Protein AF-A0A1F6HS86-F1 (afdb_monomer_lite)

Secondary structure (DSSP, 8-s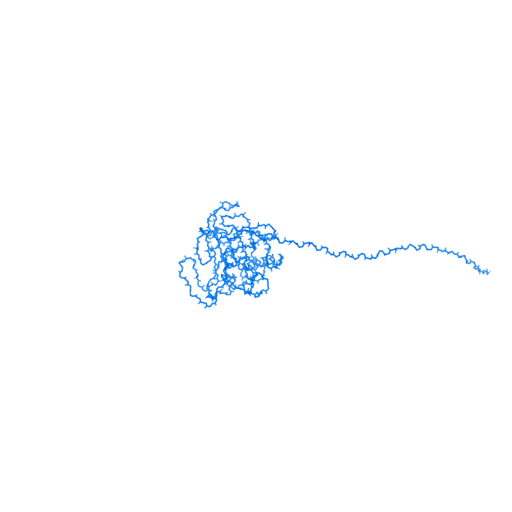tate):
-------------------------------------------SS-B---TT-EEEETTEEE---EE-TTT--EEEEEEEEEEEPPHHHHT-PPPP-----S---SS----BSSTT---SS-EEEEEE---SS---HHHHHHHHHHHHHHHHHGGGS-SSSS-SPP-EEEEEE--S-----SSS--S-EEEEEE-BSSTTEEEEEEEEEE-SS-GGG-EEEEEEEEEETTS-EESS--TTSEEHHHHHHHHHHHHTTB--B--GGGTTSTTBSEE-TT--GGGS--HHHHHHHHHH-

Radius of gyration: 29.91 Å; chains: 1; bounding box: 122×73×47 Å

pLDDT: mean 84.7, std 22.03, range [35.44, 98.94]

Sequence (297 aa):
MKSYFLVAAFTLLIFVLVENVLAAPTQPEAPVTPNAPSSPNTPNKTFFLPKDAVKISEDLFRLRSAKDPGTNESVEGYAIIHKKAHLRDAFGAAPARVSRPAKLSGSTCYGYLASGAKWKQVEPWVVNPANGSGVSDNDVFDVFSSSISKWEDATDGNIGNGAGVNVIGNGTSTSSVLEADTVSPDNLNEAYFGAIEDSDTIAVTIVWGIFSGPTRNRALVEWDQIYNTVYEWSSTGEANKMDLDNIVTHEIGHSFGMNDLYKSFCSSQTMYGYADFGETMKRTLEAGDINGINKLY

Foldseek 3Di:
DDDDDDDDDDDDDDDPPPPPPPPDPPDPDDPPPPPPPDFLDAQPDADDQDPPWDDPDVQKTKFDWDQAPVPRDIKIKIKGFQFADDPDLVVDDDDDDDDDDDDPPDDFLWAFLAFLAFAPAAAEAEEAQGAPQPQDSVNLVVLLVVLLVQLQQLLQLDHPPPPGDHRHDHYDYDSDHDDFDRHYDDQHAYEYEHAYPDLRTQKMKMWMWARDDDSNRTYTRYMYMYGHNSFREDCQLDFRGDHSLLVSSQNVLVVRRIAADSDPVSCLASRHSHDHRSDDSNSHGDSSSSVRSNSND

Structure (mmCIF, N/CA/C/O backbone):
data_AF-A0A1F6HS86-F1
#
_entry.id   AF-A0A1F6HS86-F1
#
loop_
_atom_site.group_PDB
_atom_site.id
_atom_site.type_symbol
_atom_site.label_atom_id
_atom_site.label_alt_id
_atom_site.label_comp_id
_atom_site.label_asym_id
_atom_site.label_entity_id
_atom_site.label_seq_id
_atom_site.pdbx_PDB_ins_code
_atom_site.Cartn_x
_atom_site.Cartn_y
_atom_site.Cartn_z
_atom_site.occupancy
_atom_site.B_iso_or_equiv
_atom_site.auth_seq_id
_atom_site.auth_comp_id
_atom_site.auth_asym_id
_atom_site.auth_atom_id
_atom_site.pdbx_PDB_model_num
ATOM 1 N N . MET A 1 1 ? 96.714 52.155 18.357 1.00 38.56 1 MET A N 1
ATOM 2 C CA . MET A 1 1 ? 97.113 52.319 16.943 1.00 38.56 1 MET A CA 1
ATOM 3 C C . MET A 1 1 ? 97.694 50.990 16.491 1.00 38.56 1 MET A C 1
ATOM 5 O O . MET A 1 1 ? 98.627 50.543 17.141 1.00 38.56 1 MET A O 1
ATOM 9 N N . LYS A 1 2 ? 97.140 50.412 15.415 1.00 37.31 2 LYS A N 1
ATOM 10 C CA . LYS A 1 2 ? 97.522 49.143 14.758 1.00 37.31 2 LYS A CA 1
ATOM 11 C C . LYS A 1 2 ? 97.226 47.865 15.553 1.00 37.31 2 LYS A C 1
ATOM 13 O O . LYS A 1 2 ? 97.464 47.824 16.747 1.00 37.31 2 LYS A O 1
ATOM 18 N N . SER A 1 3 ? 96.815 46.749 14.972 1.00 38.66 3 SER A N 1
ATOM 19 C CA . SER A 1 3 ? 96.046 46.396 13.769 1.00 38.66 3 SER A CA 1
ATOM 20 C C . SER A 1 3 ? 95.872 44.881 13.894 1.00 38.66 3 SER A C 1
ATOM 22 O O . SER A 1 3 ? 96.822 44.183 14.242 1.00 38.66 3 SER A O 1
ATOM 24 N N . TYR A 1 4 ? 94.661 44.400 13.646 1.00 42.72 4 TYR A N 1
ATOM 25 C CA . TYR A 1 4 ? 94.272 42.994 13.674 1.00 42.72 4 TYR A CA 1
ATOM 26 C C . TYR A 1 4 ? 94.972 42.182 12.574 1.00 42.72 4 TYR A C 1
ATOM 28 O O . TYR A 1 4 ? 95.085 42.660 11.447 1.00 42.72 4 TYR A O 1
ATOM 36 N N . PHE A 1 5 ? 95.355 40.939 12.880 1.00 43.38 5 PHE A N 1
ATOM 37 C CA . PHE A 1 5 ? 95.559 39.885 11.884 1.00 43.38 5 PHE A CA 1
ATOM 38 C C . PHE A 1 5 ? 94.940 38.571 12.372 1.00 43.38 5 PHE A C 1
ATOM 40 O O . PHE A 1 5 ? 95.152 38.145 13.506 1.00 43.38 5 PHE A O 1
ATOM 47 N N . LEU A 1 6 ? 94.127 37.996 11.485 1.00 40.44 6 LEU A N 1
ATOM 48 C CA . LEU A 1 6 ? 93.369 36.756 11.611 1.00 40.44 6 LEU A CA 1
ATOM 49 C C . LEU A 1 6 ? 94.275 35.526 11.753 1.00 40.44 6 LEU A C 1
ATOM 51 O O . LEU A 1 6 ? 95.261 35.401 11.032 1.00 40.44 6 LEU A O 1
ATOM 55 N N . VAL A 1 7 ? 93.809 34.540 12.522 1.00 42.66 7 VAL A N 1
ATOM 56 C CA . VAL A 1 7 ? 94.036 33.121 12.218 1.00 42.66 7 VAL A CA 1
ATOM 57 C C . VAL A 1 7 ? 92.681 32.422 12.307 1.00 42.66 7 VAL A C 1
ATOM 59 O O . VAL A 1 7 ? 92.086 32.327 13.378 1.00 42.66 7 VAL A O 1
ATOM 62 N N . ALA A 1 8 ? 92.162 32.004 11.154 1.00 41.12 8 ALA A N 1
ATOM 63 C CA . ALA A 1 8 ? 90.923 31.250 11.038 1.00 41.12 8 ALA A CA 1
ATOM 64 C C . ALA A 1 8 ? 91.200 29.778 11.377 1.00 41.12 8 ALA A C 1
ATOM 66 O O . ALA A 1 8 ? 91.929 29.100 10.655 1.00 41.12 8 ALA A O 1
ATOM 67 N N . ALA A 1 9 ? 90.630 29.292 12.479 1.00 48.03 9 ALA A N 1
ATOM 68 C CA . ALA A 1 9 ? 90.612 27.875 12.810 1.00 48.03 9 ALA A CA 1
ATOM 69 C C . ALA A 1 9 ? 89.348 27.241 12.213 1.00 48.03 9 ALA A C 1
ATOM 71 O O . ALA A 1 9 ? 88.226 27.638 12.522 1.00 48.03 9 ALA A O 1
ATOM 72 N N . PHE A 1 10 ? 89.569 26.282 11.319 1.00 40.06 10 PHE A N 1
ATOM 73 C CA . PHE A 1 10 ? 88.564 25.427 10.700 1.00 40.06 10 PHE A CA 1
ATOM 74 C C . PHE A 1 10 ? 87.915 24.529 11.762 1.00 40.06 10 PHE A C 1
ATOM 76 O O . PHE A 1 10 ? 88.554 23.605 12.262 1.00 40.06 10 PHE A O 1
ATOM 83 N N . THR A 1 11 ? 86.639 24.756 12.069 1.00 45.69 11 THR A N 1
ATOM 84 C CA . THR A 1 11 ? 85.822 23.795 12.820 1.00 45.69 11 THR A CA 1
ATOM 85 C C . THR A 1 11 ? 84.945 23.046 11.825 1.00 45.69 11 THR A C 1
ATOM 87 O O . THR A 1 11 ? 83.931 23.556 11.352 1.00 45.69 11 THR A O 1
ATOM 90 N N . LEU A 1 12 ? 85.381 21.842 11.457 1.00 39.88 12 LEU A N 1
ATOM 91 C CA . LEU A 1 12 ? 84.637 20.914 10.613 1.00 39.88 12 LEU A CA 1
ATOM 92 C C . LEU A 1 12 ? 83.506 20.299 11.454 1.00 39.88 12 LEU A C 1
ATOM 94 O O . LEU A 1 12 ? 83.742 19.403 12.262 1.00 39.88 12 LEU A O 1
ATOM 98 N N . LEU A 1 13 ? 82.284 20.813 11.301 1.00 41.72 13 LEU A N 1
ATOM 99 C CA . LEU A 1 13 ? 81.087 20.221 11.895 1.00 41.72 13 LEU A CA 1
ATOM 100 C C . LEU A 1 13 ? 80.690 18.996 11.058 1.00 41.72 13 LEU A C 1
ATOM 102 O O . LEU A 1 13 ? 80.245 19.128 9.918 1.00 41.72 13 LEU A O 1
ATOM 106 N N . ILE A 1 14 ? 80.871 17.802 11.615 1.00 43.44 14 ILE A N 1
ATOM 107 C CA . ILE A 1 14 ? 80.362 16.556 11.037 1.00 43.44 14 ILE A CA 1
ATOM 108 C C . ILE A 1 14 ? 78.844 16.550 11.255 1.00 43.44 14 ILE A C 1
ATOM 110 O O . ILE A 1 14 ? 78.367 16.265 12.352 1.00 43.44 14 ILE A O 1
ATOM 114 N N . PHE A 1 15 ? 78.079 16.896 10.220 1.00 39.62 15 PHE A N 1
ATOM 115 C CA . PHE A 1 15 ? 76.649 16.602 10.176 1.00 39.62 15 PHE A CA 1
ATOM 116 C C . PHE A 1 15 ? 76.482 15.103 9.926 1.00 39.62 15 PHE A C 1
ATOM 118 O O . PHE A 1 15 ? 76.744 14.609 8.831 1.00 39.62 15 PHE A O 1
ATOM 125 N N . VAL A 1 16 ? 76.044 14.374 10.951 1.00 44.88 16 VAL A N 1
ATOM 126 C CA . VAL A 1 16 ? 75.466 13.043 10.771 1.00 44.88 16 VAL A CA 1
ATOM 127 C C . VAL A 1 16 ? 74.131 13.249 10.058 1.00 44.88 16 VAL A C 1
ATOM 129 O O . VAL A 1 16 ? 73.149 13.669 10.667 1.00 44.88 16 VAL A O 1
ATOM 132 N N . LEU A 1 17 ? 74.114 13.009 8.747 1.00 42.59 17 LEU A N 1
ATOM 133 C CA . LEU A 1 17 ? 72.882 12.797 7.998 1.00 42.59 17 LEU A CA 1
ATOM 134 C C . LEU A 1 17 ? 72.266 11.501 8.526 1.00 42.59 17 LEU A C 1
ATOM 136 O O . LEU A 1 17 ? 72.697 10.404 8.183 1.00 42.59 17 LEU A O 1
ATOM 140 N N . VAL A 1 18 ? 71.282 11.638 9.410 1.00 47.16 18 VAL A N 1
ATOM 141 C CA . VAL A 1 18 ? 70.310 10.575 9.636 1.00 47.16 18 VAL A CA 1
ATOM 142 C C . VAL A 1 18 ? 69.501 10.510 8.349 1.00 47.16 18 VAL A C 1
ATOM 144 O O . VAL A 1 18 ? 68.693 11.398 8.073 1.00 47.16 18 VAL A O 1
ATOM 147 N N . GLU A 1 19 ? 69.767 9.505 7.520 1.00 46.50 19 GLU A N 1
ATOM 148 C CA . GLU A 1 19 ? 68.843 9.127 6.462 1.00 46.50 19 GLU A CA 1
ATOM 149 C C . GLU A 1 19 ? 67.538 8.709 7.141 1.00 46.50 19 GLU A C 1
ATOM 151 O O . GLU A 1 19 ? 67.373 7.583 7.606 1.00 46.50 19 GLU A O 1
ATOM 156 N N . ASN A 1 20 ? 66.596 9.646 7.228 1.00 46.22 20 ASN A N 1
ATOM 157 C CA . ASN A 1 20 ? 65.199 9.278 7.307 1.00 46.22 20 ASN A CA 1
ATOM 158 C C . ASN A 1 20 ? 64.903 8.567 5.992 1.00 46.22 20 ASN A C 1
ATOM 160 O O . ASN A 1 20 ? 64.687 9.210 4.964 1.00 46.22 20 ASN A O 1
ATOM 164 N N . VAL A 1 21 ? 64.928 7.236 6.023 1.00 47.75 21 VAL A N 1
ATOM 165 C CA . VAL A 1 21 ? 64.232 6.433 5.028 1.00 47.75 21 VAL A CA 1
ATOM 166 C C . VAL A 1 21 ? 62.782 6.893 5.107 1.00 47.75 21 VAL A C 1
ATOM 168 O O . VAL A 1 21 ? 62.041 6.519 6.014 1.00 47.75 21 VAL A O 1
ATOM 171 N N . LEU A 1 22 ? 62.397 7.784 4.195 1.00 46.06 22 LEU A N 1
ATOM 172 C CA . LEU A 1 22 ? 61.001 8.005 3.876 1.00 46.06 22 LEU A CA 1
ATOM 173 C C . LEU A 1 22 ? 60.501 6.645 3.410 1.00 46.06 22 LEU A C 1
ATOM 175 O O . LEU A 1 22 ? 60.792 6.216 2.294 1.00 46.06 22 LEU A O 1
ATOM 179 N N . ALA A 1 23 ? 59.810 5.939 4.305 1.00 51.88 23 ALA A N 1
ATOM 180 C CA . ALA A 1 23 ? 58.966 4.837 3.907 1.00 51.88 23 ALA A CA 1
ATOM 181 C C . ALA A 1 23 ? 58.105 5.371 2.762 1.00 51.88 23 ALA A C 1
ATOM 183 O O . ALA A 1 23 ? 57.420 6.388 2.917 1.00 51.88 23 ALA A O 1
ATOM 184 N N . ALA A 1 24 ? 58.215 4.738 1.593 1.00 50.19 24 ALA A N 1
ATOM 185 C CA . ALA A 1 24 ? 57.289 4.988 0.506 1.00 50.19 24 ALA A CA 1
ATOM 186 C C . ALA A 1 24 ? 55.875 4.941 1.101 1.00 50.19 24 ALA A C 1
ATOM 188 O O . ALA A 1 24 ? 55.622 4.053 1.924 1.00 50.19 24 ALA A O 1
ATOM 189 N N . PRO A 1 25 ? 54.976 5.882 0.759 1.00 44.44 25 PRO A N 1
ATOM 190 C CA . PRO A 1 25 ? 53.612 5.805 1.240 1.00 44.44 25 PRO A CA 1
ATOM 191 C C . PRO A 1 25 ? 53.083 4.438 0.823 1.00 44.44 25 PRO A C 1
ATOM 193 O O . PRO A 1 25 ? 52.959 4.142 -0.367 1.00 44.44 25 PRO A O 1
ATOM 196 N N . THR A 1 26 ? 52.846 3.578 1.809 1.00 46.78 26 THR A N 1
ATOM 197 C CA . THR A 1 26 ? 52.061 2.372 1.619 1.00 46.78 26 THR A CA 1
ATOM 198 C C . THR A 1 26 ? 50.749 2.860 1.034 1.00 46.78 26 THR A C 1
ATOM 200 O O . THR A 1 26 ? 50.023 3.607 1.695 1.00 46.78 26 THR A O 1
ATOM 203 N N . GLN A 1 27 ? 50.506 2.530 -0.237 1.00 45.19 27 GLN A N 1
ATOM 204 C CA . GLN A 1 27 ? 49.193 2.675 -0.849 1.00 45.19 27 GLN A CA 1
ATOM 205 C C . GLN A 1 27 ? 48.175 2.176 0.180 1.00 45.19 27 GLN A C 1
ATOM 207 O O . GLN A 1 27 ? 48.377 1.069 0.691 1.00 45.19 27 GLN A O 1
ATOM 212 N N . PRO A 1 28 ? 47.159 2.974 0.556 1.00 44.81 28 PRO A N 1
ATOM 213 C CA . PRO A 1 28 ? 46.095 2.445 1.381 1.00 44.81 28 PRO A CA 1
ATOM 214 C C . PRO A 1 28 ? 45.569 1.210 0.661 1.00 44.81 28 PRO A C 1
ATOM 216 O O . PRO A 1 28 ? 45.234 1.265 -0.524 1.00 44.81 28 PRO A O 1
ATOM 219 N N . GLU A 1 29 ? 45.627 0.087 1.368 1.00 46.50 29 GLU A N 1
ATOM 220 C CA . GLU A 1 29 ? 45.052 -1.175 0.945 1.00 46.50 29 GLU A CA 1
ATOM 221 C C . GLU A 1 29 ? 43.645 -0.864 0.430 1.00 46.50 29 GLU A C 1
ATOM 223 O O . GLU A 1 29 ? 42.867 -0.190 1.115 1.00 46.50 29 GLU A O 1
ATOM 228 N N . ALA A 1 30 ? 43.374 -1.228 -0.829 1.00 43.62 30 ALA A N 1
ATOM 229 C CA . ALA A 1 30 ? 42.062 -1.019 -1.422 1.00 43.62 30 ALA A CA 1
ATOM 230 C C . ALA A 1 30 ? 41.018 -1.552 -0.433 1.00 43.62 30 ALA A C 1
ATOM 232 O O . ALA A 1 30 ? 41.265 -2.616 0.145 1.00 43.62 30 ALA A O 1
ATOM 233 N N . PRO A 1 31 ? 39.897 -0.843 -0.200 1.00 38.47 31 PRO A N 1
ATOM 234 C CA . PRO A 1 31 ? 38.890 -1.317 0.728 1.00 38.47 31 PRO A CA 1
ATOM 235 C C . PRO A 1 31 ? 38.536 -2.738 0.319 1.00 38.47 31 PRO A C 1
ATOM 237 O O . PRO A 1 31 ? 38.050 -2.964 -0.791 1.00 38.47 31 PRO A O 1
ATOM 240 N N . VAL A 1 32 ? 38.851 -3.695 1.189 1.00 41.53 32 VAL A N 1
ATOM 241 C CA . VAL A 1 32 ? 38.346 -5.051 1.057 1.00 41.53 32 VAL A CA 1
ATOM 242 C C . VAL A 1 32 ? 36.843 -4.867 1.109 1.00 41.53 32 VAL A C 1
ATOM 244 O O . VAL A 1 32 ? 36.295 -4.507 2.152 1.00 41.53 32 VAL A O 1
ATOM 247 N N . THR A 1 33 ? 36.192 -4.988 -0.047 1.00 39.78 33 THR A N 1
ATOM 248 C CA . THR A 1 33 ? 34.738 -5.008 -0.125 1.00 39.78 33 THR A CA 1
ATOM 249 C C . THR A 1 33 ? 34.283 -6.011 0.923 1.00 39.78 33 THR A C 1
ATOM 251 O O . THR A 1 33 ? 34.771 -7.150 0.886 1.00 39.78 33 THR A O 1
ATOM 254 N N . PRO A 1 34 ? 33.394 -5.645 1.863 1.00 42.66 34 PRO A N 1
ATOM 255 C CA . PRO A 1 34 ? 32.685 -6.676 2.587 1.00 42.66 34 PRO A CA 1
ATOM 256 C C . PRO A 1 34 ? 32.080 -7.557 1.502 1.00 42.66 34 PRO A C 1
ATOM 258 O O . PRO A 1 34 ? 31.448 -7.039 0.577 1.00 42.66 34 PRO A O 1
ATOM 261 N N . ASN A 1 35 ? 32.382 -8.854 1.551 1.00 39.03 35 ASN A N 1
ATOM 262 C CA . ASN A 1 35 ? 31.707 -9.839 0.725 1.00 39.03 35 ASN A CA 1
ATOM 263 C C . ASN A 1 35 ? 30.230 -9.455 0.685 1.00 39.03 35 ASN A C 1
ATOM 265 O O . ASN A 1 35 ? 29.631 -9.264 1.748 1.00 39.03 35 ASN A O 1
ATOM 269 N N . ALA A 1 36 ? 29.693 -9.275 -0.523 1.00 37.34 36 ALA A N 1
ATOM 270 C CA . ALA A 1 36 ? 28.270 -9.074 -0.711 1.00 37.34 36 ALA A CA 1
ATOM 271 C C . ALA A 1 36 ? 27.540 -10.091 0.176 1.00 37.34 36 ALA A C 1
ATOM 273 O O . ALA A 1 36 ? 27.925 -11.270 0.151 1.00 37.34 36 ALA A O 1
ATOM 274 N N . PRO A 1 37 ? 26.552 -9.685 0.988 1.00 37.44 37 PRO A N 1
ATOM 275 C CA . PRO A 1 37 ? 25.685 -10.671 1.592 1.00 37.44 37 PRO A CA 1
ATOM 276 C C . PRO A 1 37 ? 25.058 -11.458 0.438 1.00 37.44 37 PRO A C 1
ATOM 278 O O . PRO A 1 37 ? 24.282 -10.939 -0.359 1.00 37.44 37 PRO A O 1
ATOM 281 N N . SER A 1 38 ? 25.480 -12.713 0.304 1.00 42.06 38 SER A N 1
ATOM 282 C CA . SER A 1 38 ? 24.761 -13.725 -0.451 1.00 42.06 38 SER A CA 1
ATOM 283 C C . SER A 1 38 ? 23.334 -13.741 0.088 1.00 42.06 38 SER A C 1
ATOM 285 O O . SER A 1 38 ? 23.172 -14.001 1.279 1.00 42.06 38 SER A O 1
ATOM 287 N N . SER A 1 39 ? 22.373 -13.401 -0.778 1.00 41.56 39 SER A N 1
ATOM 288 C CA . SER A 1 39 ? 20.913 -13.403 -0.603 1.00 41.56 39 SER A CA 1
ATOM 289 C C . SER A 1 39 ? 20.408 -13.549 0.835 1.00 41.56 39 SER A C 1
ATOM 291 O O . SER A 1 39 ? 20.461 -14.655 1.383 1.00 41.56 39 SER A O 1
ATOM 293 N N . PRO A 1 40 ? 19.810 -12.505 1.433 1.00 50.38 40 PRO A N 1
ATOM 294 C CA . PRO A 1 40 ? 18.952 -12.734 2.582 1.00 50.38 40 PRO A CA 1
ATOM 295 C C . PRO A 1 40 ? 17.816 -13.658 2.118 1.00 50.38 40 PRO A C 1
ATOM 297 O O . PRO A 1 40 ? 17.275 -13.487 1.025 1.00 50.38 40 PRO A O 1
ATOM 300 N N . ASN A 1 41 ? 17.550 -14.712 2.889 1.00 51.28 41 ASN A N 1
ATOM 301 C CA . ASN A 1 41 ? 16.591 -15.751 2.527 1.00 51.28 41 ASN A CA 1
ATOM 302 C C . ASN A 1 41 ? 15.240 -15.105 2.196 1.00 51.28 41 ASN A C 1
ATOM 304 O O . ASN A 1 41 ? 14.553 -14.632 3.100 1.00 51.28 41 ASN A O 1
ATOM 308 N N . THR A 1 42 ? 14.844 -15.114 0.922 1.00 53.50 42 THR A N 1
ATOM 309 C CA . THR A 1 42 ? 13.447 -14.895 0.546 1.00 53.50 42 THR A CA 1
ATOM 310 C C . THR A 1 42 ? 12.608 -15.885 1.358 1.00 53.50 42 THR A C 1
ATOM 312 O O . THR A 1 42 ? 12.993 -17.062 1.432 1.00 53.50 42 THR A O 1
ATOM 315 N N . PRO A 1 43 ? 11.508 -15.463 2.001 1.00 54.88 43 PRO A N 1
ATOM 316 C CA . PRO A 1 43 ? 10.649 -16.371 2.742 1.00 54.88 43 PRO A CA 1
ATOM 317 C C . PRO A 1 43 ? 10.297 -17.579 1.878 1.00 54.88 43 PRO A C 1
ATOM 319 O O . PRO A 1 43 ? 9.744 -17.465 0.786 1.00 54.88 43 PRO A O 1
ATOM 322 N N . ASN A 1 44 ? 10.664 -18.764 2.363 1.00 59.41 44 ASN A N 1
ATOM 323 C CA . ASN A 1 44 ? 10.531 -20.022 1.624 1.00 59.41 44 ASN A CA 1
ATOM 324 C C . ASN A 1 44 ? 9.073 -20.530 1.603 1.00 59.41 44 ASN A C 1
ATOM 326 O O . ASN A 1 44 ? 8.800 -21.669 1.224 1.00 59.41 44 ASN A O 1
ATOM 330 N N . LYS A 1 45 ? 8.137 -19.706 2.084 1.00 79.38 45 LYS A N 1
ATOM 331 C CA . LYS A 1 45 ? 6.724 -20.022 2.229 1.00 79.38 45 LYS A CA 1
ATOM 332 C C . LYS A 1 45 ? 5.938 -19.186 1.232 1.00 79.38 45 LYS A C 1
ATOM 334 O O . LYS A 1 45 ? 5.873 -17.968 1.342 1.00 79.38 45 LYS A O 1
ATOM 339 N N . THR A 1 46 ? 5.344 -19.863 0.257 1.00 91.25 46 THR A N 1
ATOM 340 C CA . THR A 1 46 ? 4.394 -19.242 -0.661 1.00 91.25 46 THR A CA 1
ATOM 341 C C . THR A 1 46 ? 3.181 -18.748 0.121 1.00 91.25 46 THR A C 1
ATOM 343 O O . THR A 1 46 ? 2.626 -19.489 0.936 1.00 91.25 46 THR A O 1
ATOM 346 N N . PHE A 1 47 ? 2.764 -17.514 -0.134 1.00 95.06 47 PHE A N 1
ATOM 347 C CA . PHE A 1 47 ? 1.515 -16.976 0.374 1.00 95.06 47 PHE A CA 1
ATOM 348 C C . PHE A 1 47 ? 0.325 -17.630 -0.330 1.00 95.06 47 PHE A C 1
ATOM 350 O O . PHE A 1 47 ? 0.263 -17.699 -1.561 1.00 95.06 47 PHE A O 1
ATOM 357 N N . PHE A 1 48 ? -0.649 -18.041 0.478 1.00 95.00 48 PHE A N 1
ATOM 358 C CA . PHE A 1 48 ? -1.951 -18.524 0.041 1.00 95.00 48 PHE A CA 1
ATOM 359 C C . PHE A 1 48 ? -3.016 -17.682 0.727 1.00 95.00 48 PHE A C 1
ATOM 361 O O . PHE A 1 48 ? -3.013 -17.569 1.955 1.00 95.00 48 PHE A O 1
ATOM 368 N N . LEU A 1 49 ? -3.972 -17.159 -0.042 1.00 96.00 49 LEU A N 1
ATOM 369 C CA . LEU A 1 49 ? -5.160 -16.575 0.564 1.00 96.00 49 LEU A CA 1
ATOM 370 C C . LEU A 1 49 ? -5.886 -17.676 1.366 1.00 96.00 49 LEU A C 1
ATOM 372 O O . LEU A 1 49 ? -6.154 -18.750 0.809 1.00 96.00 49 LEU A O 1
ATOM 376 N N . PRO A 1 50 ? -6.220 -17.455 2.652 1.00 95.62 50 PRO A N 1
ATOM 377 C CA . PRO A 1 50 ? -6.900 -18.467 3.449 1.00 95.62 50 PRO A CA 1
ATOM 378 C C . PRO A 1 50 ? -8.192 -18.945 2.784 1.00 95.62 50 PRO A C 1
ATOM 380 O O . PRO A 1 50 ? -8.994 -18.156 2.289 1.00 95.62 50 PRO A O 1
ATOM 383 N N . LYS A 1 51 ? -8.423 -20.263 2.783 1.00 94.62 51 LYS A N 1
ATOM 384 C CA . LYS A 1 51 ? -9.577 -20.891 2.100 1.00 94.62 51 LYS A CA 1
ATOM 385 C C . LYS A 1 51 ? -10.936 -20.454 2.647 1.00 94.62 51 LYS A C 1
ATOM 387 O O . LYS A 1 51 ? -11.964 -20.668 2.013 1.00 94.62 51 LYS A O 1
ATOM 392 N N . ASP A 1 52 ? -10.940 -19.924 3.855 1.00 93.88 52 ASP A N 1
ATOM 393 C CA . ASP A 1 52 ? -12.089 -19.403 4.576 1.00 93.88 52 ASP A CA 1
ATOM 394 C C . ASP A 1 52 ? -12.173 -17.872 4.553 1.00 93.88 52 ASP A C 1
ATOM 396 O O . ASP A 1 52 ? -13.092 -17.314 5.157 1.00 93.88 52 ASP A O 1
ATOM 400 N N . ALA A 1 53 ? -11.262 -17.198 3.844 1.00 97.31 53 ALA A N 1
ATOM 401 C CA . ALA A 1 53 ? -11.373 -15.778 3.572 1.00 97.31 53 ALA A CA 1
ATOM 402 C C . ALA A 1 53 ? -12.647 -15.504 2.759 1.00 97.31 53 ALA A C 1
ATOM 404 O O . ALA A 1 53 ? -12.969 -16.180 1.778 1.00 97.31 53 ALA A O 1
ATOM 405 N N . VAL A 1 54 ? -13.401 -14.492 3.175 1.00 97.50 54 VAL A N 1
ATOM 406 C CA . VAL A 1 54 ? -14.693 -14.148 2.580 1.00 97.50 54 VAL A CA 1
ATOM 407 C C . VAL A 1 54 ? -14.512 -12.954 1.658 1.00 97.50 54 VAL A C 1
ATOM 409 O O . VAL A 1 54 ? -14.220 -11.858 2.128 1.00 97.50 54 VAL A O 1
ATOM 412 N N . LYS A 1 55 ? -14.738 -13.131 0.353 1.00 97.06 55 LYS A N 1
ATOM 413 C CA . LYS A 1 55 ? -14.706 -12.021 -0.611 1.00 97.06 55 LYS A CA 1
ATOM 414 C C . LYS A 1 55 ? -15.761 -10.965 -0.257 1.00 97.06 55 LYS A C 1
ATOM 416 O O . LYS A 1 55 ? -16.948 -11.283 -0.171 1.00 97.06 55 LYS A O 1
ATOM 421 N N . ILE A 1 56 ? -15.328 -9.721 -0.059 1.00 95.38 56 ILE A N 1
ATOM 422 C CA . ILE A 1 56 ? -16.186 -8.572 0.274 1.00 95.38 56 ILE A CA 1
ATOM 423 C C . ILE A 1 56 ? -16.495 -7.747 -0.975 1.00 95.38 56 ILE A C 1
ATOM 425 O O . ILE A 1 56 ? -17.646 -7.367 -1.200 1.00 95.38 56 ILE A O 1
ATOM 429 N N . SER A 1 57 ? -15.482 -7.502 -1.803 1.00 92.12 57 SER A N 1
ATOM 430 C CA . SER A 1 57 ? -15.606 -6.852 -3.108 1.00 92.12 57 SER A CA 1
ATOM 431 C C . SER A 1 57 ? -14.565 -7.406 -4.077 1.00 92.12 57 SER A C 1
ATOM 433 O O . SER A 1 57 ? -13.932 -8.419 -3.791 1.00 92.12 57 SER A O 1
ATOM 435 N N . GLU A 1 58 ? -14.440 -6.794 -5.254 1.00 92.62 58 GLU A N 1
ATOM 436 C CA . GLU A 1 58 ? -13.294 -7.010 -6.142 1.00 92.62 58 GLU A CA 1
ATOM 437 C C . GLU A 1 58 ? -12.006 -6.858 -5.330 1.00 92.62 58 GLU A C 1
ATOM 439 O O . GLU A 1 58 ? -11.915 -5.941 -4.517 1.00 92.62 58 GLU A O 1
ATOM 444 N N . ASP A 1 59 ? -11.190 -7.908 -5.413 1.00 94.94 59 ASP A N 1
ATOM 445 C CA . ASP A 1 59 ? -9.896 -8.141 -4.767 1.00 94.94 59 ASP A CA 1
ATOM 446 C C . ASP A 1 59 ? -9.702 -7.790 -3.279 1.00 94.94 59 ASP A C 1
ATOM 448 O O . ASP A 1 59 ? -8.594 -7.844 -2.761 1.00 94.94 59 ASP A O 1
ATOM 452 N N . LEU A 1 60 ? -10.798 -7.594 -2.545 1.00 97.31 60 LEU A N 1
ATOM 453 C CA . LEU A 1 60 ? -10.827 -7.406 -1.094 1.00 97.31 60 LEU A CA 1
ATOM 454 C C . LEU A 1 60 ? -11.491 -8.601 -0.403 1.00 97.31 60 LEU A C 1
ATOM 456 O O . LEU A 1 60 ? -12.665 -8.920 -0.645 1.00 97.31 60 LEU A O 1
ATOM 460 N N . PHE A 1 61 ? -10.771 -9.212 0.533 1.00 98.44 61 PHE A N 1
ATOM 461 C CA . PHE A 1 61 ? -11.197 -10.402 1.261 1.00 98.44 61 PHE A CA 1
ATOM 462 C C . PHE A 1 61 ? -11.097 -10.190 2.767 1.00 98.44 61 PHE A C 1
ATOM 464 O O . PHE A 1 61 ? -10.098 -9.706 3.280 1.00 98.44 61 PHE A O 1
ATOM 471 N N . ARG A 1 62 ? -12.133 -10.594 3.503 1.00 98.31 62 ARG A N 1
ATOM 472 C CA . ARG A 1 62 ? -12.132 -10.595 4.966 1.00 98.31 62 ARG A CA 1
ATOM 473 C C . ARG A 1 62 ? -11.569 -11.899 5.500 1.00 98.31 62 ARG A C 1
ATOM 475 O O . ARG A 1 62 ? -12.092 -12.966 5.177 1.00 98.31 62 ARG A O 1
ATOM 482 N N . LEU A 1 63 ? -10.563 -11.788 6.352 1.00 98.19 63 LEU A N 1
ATOM 483 C CA . LEU A 1 63 ? -9.972 -12.877 7.116 1.00 98.19 63 LEU A CA 1
ATOM 484 C C . LEU A 1 63 ? -10.810 -13.174 8.367 1.00 98.19 63 LEU A C 1
ATOM 486 O O . LEU A 1 63 ? -11.807 -12.504 8.658 1.00 98.19 63 LEU A O 1
ATOM 490 N N . ARG A 1 64 ? -10.439 -14.210 9.122 1.00 95.19 64 ARG A N 1
ATOM 491 C CA . ARG A 1 64 ? -11.090 -14.469 10.411 1.00 95.19 64 ARG A CA 1
ATOM 492 C C . ARG A 1 64 ? -10.770 -13.352 11.399 1.00 95.19 64 ARG A C 1
ATOM 494 O O . ARG A 1 64 ? -9.690 -12.778 11.375 1.00 95.19 64 ARG A O 1
ATOM 501 N N . SER A 1 65 ? -11.713 -13.066 12.291 1.00 96.81 65 SER A N 1
ATOM 502 C CA . SER A 1 65 ? -11.444 -12.182 13.423 1.00 96.81 65 SER A CA 1
ATOM 503 C C . SER A 1 65 ? -10.434 -12.816 14.375 1.00 96.81 65 SER A C 1
ATOM 505 O O . SER A 1 65 ? -10.461 -14.031 14.593 1.00 96.81 65 SER A O 1
ATOM 507 N N . ALA A 1 66 ? -9.616 -11.974 14.992 1.00 97.69 66 ALA A N 1
ATOM 508 C CA . ALA A 1 66 ? -8.568 -12.368 15.918 1.00 97.69 66 ALA A CA 1
ATOM 509 C C . ALA A 1 66 ? -8.572 -11.489 17.174 1.00 97.69 66 ALA A C 1
ATOM 511 O O . ALA A 1 66 ? -9.388 -10.570 17.324 1.00 97.69 66 ALA A O 1
ATOM 512 N N . LYS A 1 67 ? -7.667 -11.810 18.099 1.00 97.69 67 LYS A N 1
ATOM 513 C CA . LYS A 1 67 ? -7.322 -10.947 19.223 1.00 97.69 67 LYS A CA 1
ATOM 514 C C . LYS A 1 67 ? -6.025 -10.233 18.911 1.00 97.69 67 LYS A C 1
ATOM 516 O O . LYS A 1 67 ? -5.049 -10.897 18.591 1.00 97.69 67 LYS A O 1
ATOM 521 N N . ASP A 1 68 ? -6.052 -8.916 19.037 1.00 95.56 68 ASP A N 1
ATOM 522 C CA . ASP A 1 68 ? -4.846 -8.105 18.979 1.00 95.56 68 ASP A CA 1
ATOM 523 C C . ASP A 1 68 ? -3.955 -8.432 20.192 1.00 95.56 68 ASP A C 1
ATOM 525 O O . ASP A 1 68 ? -4.441 -8.354 21.327 1.00 95.56 68 ASP A O 1
ATOM 529 N N . PRO A 1 69 ? -2.697 -8.857 20.008 1.00 94.19 69 PRO A N 1
ATOM 530 C CA . PRO A 1 69 ? -1.853 -9.279 21.121 1.00 94.19 69 PRO A CA 1
ATOM 531 C C . PRO A 1 69 ? -1.465 -8.133 22.064 1.00 94.19 69 PRO A C 1
ATOM 533 O O . PRO A 1 69 ? -1.285 -8.384 23.258 1.00 94.19 69 PRO A O 1
ATOM 536 N N . GLY A 1 70 ? -1.367 -6.892 21.576 1.00 91.19 70 GLY A N 1
ATOM 537 C CA . GLY A 1 70 ? -1.037 -5.726 22.399 1.00 91.19 70 GLY A CA 1
ATOM 538 C C . GLY A 1 70 ? -2.178 -5.271 23.317 1.00 91.19 70 GLY A C 1
ATOM 539 O O . GLY A 1 70 ? -1.957 -4.935 24.483 1.00 91.19 70 GLY A O 1
ATOM 540 N N . THR A 1 71 ? -3.415 -5.282 22.819 1.00 92.56 71 THR A N 1
ATOM 541 C CA . THR A 1 71 ? -4.593 -4.696 23.487 1.00 92.56 71 THR A CA 1
ATOM 542 C C . THR A 1 71 ? -5.626 -5.724 23.950 1.00 92.56 71 THR A C 1
ATOM 544 O O . THR A 1 71 ? -6.482 -5.414 24.784 1.00 92.56 71 THR A O 1
ATOM 547 N N . ASN A 1 72 ? -5.568 -6.956 23.435 1.00 94.50 72 ASN A N 1
ATOM 548 C CA . ASN A 1 72 ? -6.569 -8.015 23.604 1.00 94.50 72 ASN A CA 1
ATOM 549 C C . ASN A 1 72 ? -7.976 -7.639 23.074 1.00 94.50 72 ASN A C 1
ATOM 551 O O . ASN A 1 72 ? -8.986 -8.299 23.381 1.00 94.50 72 ASN A O 1
ATOM 555 N N . GLU A 1 73 ? -8.072 -6.584 22.261 1.00 95.31 73 GLU A N 1
ATOM 556 C CA . GLU A 1 73 ? -9.299 -6.208 21.565 1.00 95.31 73 GLU A CA 1
ATOM 557 C C . GLU A 1 73 ? -9.614 -7.195 20.432 1.00 95.31 73 GLU A C 1
ATOM 559 O O . GLU A 1 73 ? -8.769 -7.962 19.975 1.00 95.31 73 GLU A O 1
ATOM 564 N N . SER A 1 74 ? -10.887 -7.261 20.035 1.00 97.19 74 SER A N 1
ATOM 565 C CA . SER A 1 74 ? -11.284 -8.072 18.881 1.00 97.19 74 SER A CA 1
ATOM 566 C C . SER A 1 74 ? -11.050 -7.271 17.608 1.00 97.19 74 SER A C 1
ATOM 568 O O . SER A 1 74 ? -11.656 -6.213 17.451 1.00 97.19 74 SER A O 1
ATOM 570 N N . VAL A 1 75 ? -10.253 -7.815 16.695 1.00 98.00 75 VAL A N 1
ATOM 571 C CA . VAL A 1 75 ? -9.921 -7.193 15.409 1.00 98.00 75 VAL A CA 1
ATOM 572 C C . VAL A 1 75 ? -10.348 -8.082 14.243 1.00 98.00 75 VAL A C 1
ATOM 574 O O . VAL A 1 75 ? -10.566 -9.286 14.400 1.00 98.00 75 VAL A O 1
ATOM 577 N N . GLU A 1 76 ? -10.526 -7.479 13.076 1.00 97.75 76 GLU A N 1
ATOM 578 C CA . GLU A 1 76 ? -10.790 -8.148 11.802 1.00 97.75 76 GLU A CA 1
ATOM 579 C C . GLU A 1 76 ? -9.595 -7.908 10.874 1.00 97.75 76 GLU A C 1
ATOM 581 O O . GLU A 1 76 ? -9.026 -6.819 10.896 1.00 97.75 76 GLU A O 1
ATOM 586 N N . GLY A 1 77 ? -9.229 -8.905 10.067 1.00 98.12 77 GLY A N 1
ATOM 587 C CA . GLY A 1 77 ? -8.205 -8.766 9.032 1.00 98.12 77 GLY A CA 1
ATOM 588 C C . GLY A 1 77 ? -8.840 -8.606 7.654 1.00 98.12 77 GLY A C 1
ATOM 589 O O . GLY A 1 77 ? -9.829 -9.279 7.338 1.00 98.12 77 GLY A O 1
ATOM 590 N N . TYR A 1 78 ? -8.274 -7.743 6.820 1.00 98.62 78 TYR A N 1
ATOM 591 C CA . TYR A 1 78 ? -8.576 -7.662 5.395 1.00 98.62 78 TYR A CA 1
ATOM 592 C C . TYR A 1 78 ? -7.323 -7.955 4.584 1.00 98.62 78 TYR A C 1
ATOM 594 O O . TYR A 1 78 ? -6.307 -7.321 4.815 1.00 98.62 78 TYR A O 1
ATOM 602 N N . ALA A 1 79 ? -7.417 -8.872 3.623 1.00 98.62 79 ALA A N 1
ATOM 603 C CA . ALA A 1 79 ? -6.410 -9.071 2.589 1.00 98.62 79 ALA A CA 1
ATOM 604 C C . ALA A 1 79 ? -6.879 -8.395 1.294 1.00 98.62 79 ALA A C 1
ATOM 606 O O . ALA A 1 79 ? -7.979 -8.686 0.806 1.00 98.62 79 ALA A O 1
ATOM 607 N N . ILE A 1 80 ? -6.050 -7.505 0.759 1.00 98.69 80 ILE A N 1
ATOM 608 C CA . ILE A 1 80 ? -6.241 -6.801 -0.505 1.00 98.69 80 ILE A CA 1
ATOM 609 C C . ILE A 1 80 ? -5.255 -7.375 -1.524 1.00 98.69 80 ILE A C 1
ATOM 611 O O . ILE A 1 80 ? -4.067 -7.490 -1.231 1.00 98.69 80 ILE A O 1
ATOM 615 N N . ILE A 1 81 ? -5.752 -7.801 -2.686 1.00 98.31 81 ILE A N 1
ATOM 616 C CA . ILE A 1 81 ? -4.976 -8.505 -3.713 1.00 98.31 81 ILE A CA 1
ATOM 617 C C . ILE A 1 81 ? -4.760 -7.578 -4.913 1.00 98.31 81 ILE A C 1
ATOM 619 O O . ILE A 1 81 ? -5.638 -7.442 -5.758 1.00 98.31 81 ILE A O 1
ATOM 623 N N . HIS A 1 82 ? -3.577 -6.988 -5.051 1.00 98.12 82 HIS A N 1
ATOM 624 C CA . HIS A 1 82 ? -3.290 -6.123 -6.193 1.00 98.12 82 HIS A CA 1
ATOM 625 C C . HIS A 1 82 ? -2.984 -6.964 -7.434 1.00 98.12 82 HIS A C 1
ATOM 627 O O . HIS A 1 82 ? -2.037 -7.758 -7.467 1.00 98.12 82 HIS A O 1
ATOM 633 N N . LYS A 1 83 ? -3.806 -6.809 -8.474 1.00 95.88 83 LYS A N 1
ATOM 634 C CA . LYS A 1 83 ? -3.726 -7.599 -9.703 1.00 95.88 83 LYS A CA 1
ATOM 635 C C . LYS A 1 83 ? -2.994 -6.888 -10.829 1.00 95.88 83 LYS A C 1
ATOM 637 O O . LYS A 1 83 ? -3.113 -5.680 -11.030 1.00 95.88 83 LYS A O 1
ATOM 642 N N . LYS A 1 84 ? -2.306 -7.680 -11.648 1.00 95.00 84 LYS A N 1
ATOM 643 C CA . LYS A 1 84 ? -1.822 -7.231 -12.948 1.00 95.00 84 LYS A CA 1
ATOM 644 C C . LYS A 1 84 ? -3.003 -6.962 -13.873 1.00 95.00 84 LYS A C 1
ATOM 646 O O . LYS A 1 84 ? -3.887 -7.802 -14.026 1.00 95.00 84 LYS A O 1
ATOM 651 N N . ALA A 1 85 ? -2.997 -5.807 -14.531 1.00 86.12 85 ALA A N 1
ATOM 652 C CA . ALA A 1 85 ? -4.009 -5.442 -15.505 1.00 86.12 85 ALA A CA 1
ATOM 653 C C . ALA A 1 85 ? -4.070 -6.493 -16.625 1.00 86.12 85 ALA A C 1
ATOM 655 O O . ALA A 1 85 ? -3.068 -6.811 -17.279 1.00 86.12 85 ALA A O 1
ATOM 656 N N . HIS A 1 86 ? -5.268 -7.013 -16.887 1.00 67.38 86 HIS A N 1
ATOM 657 C CA . HIS A 1 86 ? -5.522 -7.780 -18.097 1.00 67.38 86 HIS A CA 1
ATOM 658 C C . HIS A 1 86 ? -5.885 -6.827 -19.240 1.00 67.38 86 HIS A C 1
ATOM 660 O O . HIS A 1 86 ? -6.583 -5.830 -19.054 1.00 67.38 86 HIS A O 1
ATOM 666 N N . LEU A 1 87 ? -5.503 -7.181 -20.473 1.00 49.25 87 LEU A N 1
ATOM 667 C CA . LEU A 1 87 ? -5.843 -6.415 -21.684 1.00 49.25 87 LEU A CA 1
ATOM 668 C C . LEU A 1 87 ? -7.356 -6.129 -21.825 1.00 49.25 87 LEU A C 1
ATOM 670 O O . LEU A 1 87 ? -7.745 -5.202 -22.525 1.00 49.25 87 LEU A O 1
ATOM 674 N N . ARG A 1 88 ? -8.233 -6.909 -21.177 1.00 42.50 88 ARG A N 1
ATOM 675 C CA . ARG A 1 88 ? -9.690 -6.687 -21.202 1.00 42.50 88 ARG A CA 1
ATOM 676 C C . ARG A 1 88 ? -10.134 -5.495 -20.350 1.00 42.50 88 ARG A C 1
ATOM 678 O O . ARG A 1 88 ? -11.120 -4.855 -20.709 1.00 42.50 88 ARG A O 1
ATOM 685 N N . ASP A 1 89 ? -9.394 -5.168 -19.298 1.00 49.34 89 ASP A N 1
ATOM 686 C CA . ASP A 1 89 ? -9.716 -4.077 -18.374 1.00 49.34 89 ASP A CA 1
ATOM 687 C C . ASP A 1 89 ? -9.027 -2.771 -18.796 1.00 49.34 89 ASP A C 1
ATOM 689 O O . ASP A 1 89 ? -9.629 -1.701 -18.697 1.00 49.34 89 ASP A O 1
ATOM 693 N N . ALA A 1 90 ? -7.861 -2.869 -19.450 1.00 44.47 90 ALA A N 1
ATOM 694 C CA . ALA A 1 90 ? -7.195 -1.750 -20.128 1.00 44.47 90 ALA A CA 1
ATOM 695 C C . ALA A 1 90 ? -8.016 -1.156 -21.300 1.00 44.47 90 ALA A C 1
ATOM 697 O O . ALA A 1 90 ? -7.835 0.006 -21.660 1.00 44.47 90 ALA A O 1
ATOM 698 N N . PHE A 1 91 ? -8.948 -1.931 -21.879 1.00 40.69 91 PHE A N 1
ATOM 699 C CA . PHE A 1 91 ? -9.808 -1.517 -23.001 1.00 40.69 91 PHE A CA 1
ATOM 700 C C . PHE A 1 91 ? -11.316 -1.500 -22.679 1.00 40.69 91 PHE A C 1
ATOM 702 O O . PHE A 1 91 ? -12.144 -1.455 -23.590 1.00 40.69 91 PHE A O 1
ATOM 709 N N . GLY A 1 92 ? -11.693 -1.469 -21.396 1.00 42.59 92 GLY A N 1
ATOM 710 C CA . GLY A 1 92 ? -13.073 -1.230 -20.969 1.00 42.59 92 GLY A CA 1
ATOM 711 C C . GLY A 1 92 ? -14.013 -2.426 -21.146 1.00 42.59 92 GLY A C 1
ATOM 712 O O . GLY A 1 92 ? -14.880 -2.431 -22.022 1.00 42.59 92 GLY 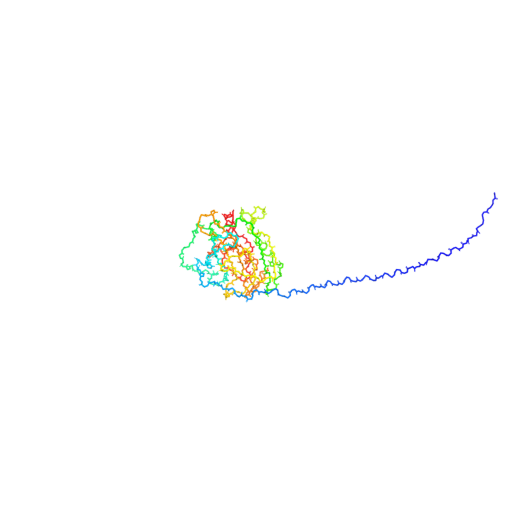A O 1
ATOM 713 N N . ALA A 1 93 ? -13.925 -3.407 -20.249 1.00 38.94 93 ALA A N 1
ATOM 714 C CA . ALA A 1 93 ? -14.996 -4.375 -20.039 1.00 38.94 93 ALA A CA 1
ATOM 715 C C . ALA A 1 93 ? -16.008 -3.864 -18.991 1.00 38.94 93 ALA A C 1
ATOM 717 O O . ALA A 1 93 ? -15.662 -3.234 -17.994 1.00 38.94 93 ALA A O 1
ATOM 718 N N . ALA A 1 94 ? -17.297 -4.107 -19.244 1.00 35.44 94 ALA A N 1
ATOM 719 C CA . ALA A 1 94 ? -18.400 -3.677 -18.385 1.00 35.44 94 ALA A CA 1
ATOM 720 C C . ALA A 1 94 ? -18.358 -4.360 -16.999 1.00 35.44 94 ALA A C 1
ATOM 722 O O . ALA A 1 94 ? -18.086 -5.559 -16.929 1.00 35.44 94 ALA A O 1
ATOM 723 N N . PRO A 1 95 ? -18.695 -3.653 -15.901 1.00 42.66 95 PRO A N 1
ATOM 724 C CA . PRO A 1 95 ? -18.542 -4.195 -14.556 1.00 42.66 95 PRO A CA 1
ATOM 725 C C . PRO A 1 95 ? -19.519 -5.346 -14.290 1.00 42.66 95 PRO A C 1
ATOM 727 O O . PRO A 1 95 ? -20.724 -5.239 -14.554 1.00 42.66 95 PRO A O 1
ATOM 730 N N . ALA A 1 96 ? -19.003 -6.428 -13.703 1.00 37.84 96 ALA A N 1
ATOM 731 C CA . ALA A 1 96 ? -19.811 -7.498 -13.136 1.00 37.84 96 ALA A CA 1
ATOM 732 C C . ALA A 1 96 ? -20.732 -6.936 -12.035 1.00 37.84 96 ALA A C 1
ATOM 734 O O . ALA A 1 96 ? -20.324 -6.152 -11.178 1.00 37.84 96 ALA A O 1
ATOM 735 N N . ARG A 1 97 ? -22.013 -7.321 -12.061 1.00 37.31 97 ARG A N 1
ATOM 736 C CA . ARG A 1 97 ? -22.983 -6.939 -11.026 1.00 37.31 97 ARG A CA 1
ATOM 737 C C . ARG A 1 97 ? -22.708 -7.739 -9.752 1.00 37.31 97 ARG A C 1
ATOM 739 O O . ARG A 1 97 ? -23.047 -8.915 -9.701 1.00 37.31 97 ARG A O 1
ATOM 746 N N . VAL A 1 98 ? -22.175 -7.088 -8.718 1.00 38.56 98 VAL A N 1
ATOM 747 C CA . VAL A 1 98 ? -22.088 -7.638 -7.354 1.00 38.56 98 VAL A CA 1
ATOM 748 C C . VAL A 1 98 ? -22.739 -6.669 -6.360 1.00 38.56 98 VAL A C 1
ATOM 750 O O . VAL A 1 98 ? -22.639 -5.448 -6.479 1.00 38.56 98 VAL A O 1
ATOM 753 N N . SER A 1 99 ? -23.495 -7.234 -5.421 1.00 41.66 99 SER A N 1
ATOM 754 C CA . SER A 1 99 ? -24.272 -6.562 -4.377 1.00 41.66 99 SER A CA 1
ATOM 755 C C . SER A 1 99 ? -23.397 -5.815 -3.353 1.00 41.66 99 SER A C 1
ATOM 757 O O . SER A 1 99 ? -22.451 -6.376 -2.818 1.00 41.66 99 SER A O 1
ATOM 759 N N . ARG A 1 100 ? -23.777 -4.554 -3.091 1.00 38.41 100 ARG A N 1
ATOM 760 C CA . ARG A 1 100 ? -23.154 -3.481 -2.272 1.00 38.41 100 ARG A CA 1
ATOM 761 C C . ARG A 1 100 ? -22.385 -3.904 -0.998 1.00 38.41 100 ARG A C 1
ATOM 763 O O . ARG A 1 100 ? -22.961 -4.609 -0.170 1.00 38.41 100 ARG A O 1
ATOM 770 N N . PRO A 1 101 ? -21.241 -3.241 -0.712 1.00 41.72 101 PRO A N 1
ATOM 771 C CA . PRO A 1 101 ? -21.261 -2.120 0.248 1.00 41.72 101 PRO A CA 1
ATOM 772 C C . PRO A 1 101 ? -20.452 -0.864 -0.185 1.00 41.72 101 PRO A C 1
ATOM 774 O O . PRO A 1 101 ? -19.885 -0.818 -1.264 1.00 41.72 101 PRO A O 1
ATOM 777 N N . ALA A 1 102 ? -20.507 0.179 0.660 1.00 42.34 102 ALA A N 1
ATOM 778 C CA . ALA A 1 102 ? -20.055 1.579 0.520 1.00 42.34 102 ALA A CA 1
ATOM 779 C C . ALA A 1 102 ? -20.666 2.423 -0.628 1.00 42.34 102 ALA A C 1
ATOM 781 O O . ALA A 1 102 ? -20.546 2.171 -1.821 1.00 42.34 102 ALA A O 1
ATOM 782 N N . LYS A 1 103 ? -21.373 3.486 -0.233 1.00 38.66 103 LYS A N 1
ATOM 783 C CA . LYS A 1 103 ? -22.009 4.467 -1.117 1.00 38.66 103 LYS A CA 1
ATOM 784 C C . LYS A 1 103 ? -20.920 5.373 -1.714 1.00 38.66 103 LYS A C 1
ATOM 786 O O . LYS A 1 103 ? -20.524 6.325 -1.053 1.00 38.66 103 LYS A O 1
ATOM 791 N N . LEU A 1 104 ? -20.492 5.117 -2.954 1.00 48.03 104 LEU A N 1
ATOM 792 C CA . LEU A 1 104 ? -19.815 6.122 -3.787 1.00 48.03 104 LEU A CA 1
ATOM 793 C C . LEU A 1 104 ? -20.807 7.267 -4.036 1.00 48.03 104 LEU A C 1
ATOM 795 O O . LEU A 1 104 ? -21.693 7.190 -4.888 1.00 48.03 104 LEU A O 1
ATOM 799 N N . SER A 1 105 ? -20.732 8.298 -3.202 1.00 38.84 105 SER A N 1
ATOM 800 C CA . SER A 1 105 ? -21.582 9.481 -3.274 1.00 38.84 105 SER A CA 1
ATOM 801 C C . SER A 1 105 ? -20.937 10.523 -4.191 1.00 38.84 105 SER A C 1
ATOM 803 O O . SER A 1 105 ? -20.363 11.480 -3.691 1.00 38.84 105 SER A O 1
ATOM 805 N N . GLY A 1 106 ? -21.086 10.345 -5.508 1.00 45.34 106 GLY A N 1
ATOM 806 C CA . GLY A 1 106 ? -20.753 11.340 -6.540 1.00 45.34 106 GLY A CA 1
ATOM 807 C C . GLY A 1 106 ? -19.259 11.458 -6.852 1.00 45.34 106 GLY A C 1
ATOM 808 O O . GLY A 1 106 ? -18.487 11.702 -5.948 1.00 45.34 106 GLY A O 1
ATOM 809 N N . SER A 1 107 ? -18.879 11.265 -8.122 1.00 60.38 107 SER A N 1
ATOM 810 C CA . SER A 1 107 ? -17.641 11.706 -8.815 1.00 60.38 107 SER A CA 1
ATOM 811 C C . SER A 1 107 ? -16.258 11.676 -8.124 1.00 60.38 107 SER A C 1
ATOM 813 O O . SER A 1 107 ? -15.307 12.159 -8.728 1.00 60.38 107 SER A O 1
ATOM 815 N N . THR A 1 108 ? -16.086 11.153 -6.913 1.00 77.75 108 THR A N 1
ATOM 816 C CA . THR A 1 108 ? -14.813 11.200 -6.187 1.00 77.75 108 THR A CA 1
ATOM 817 C C . THR A 1 108 ? -14.060 9.887 -6.342 1.00 77.75 108 THR A C 1
ATOM 819 O O . THR A 1 108 ? -14.570 8.832 -5.963 1.00 77.75 108 THR A O 1
ATOM 822 N N . CYS A 1 109 ? -12.847 9.956 -6.883 1.00 93.06 109 CYS A N 1
ATOM 823 C CA . CYS A 1 109 ? -11.953 8.815 -7.041 1.00 93.06 109 CYS A CA 1
ATOM 824 C C . CYS A 1 109 ? -11.184 8.516 -5.744 1.00 93.06 109 CYS A C 1
ATOM 826 O O . CYS A 1 109 ? -9.978 8.689 -5.693 1.00 93.06 109 CYS A O 1
ATOM 828 N N . TYR A 1 110 ? -11.899 8.115 -4.689 1.00 95.75 110 TYR A N 1
ATOM 829 C CA . TYR A 1 110 ? -11.316 7.547 -3.468 1.00 95.75 110 TYR A CA 1
ATOM 830 C C . TYR A 1 110 ? -12.314 6.625 -2.754 1.00 95.75 110 TYR A C 1
ATOM 832 O O . TYR A 1 110 ? -13.535 6.772 -2.890 1.00 95.75 110 TYR A O 1
ATOM 840 N N . GLY A 1 111 ? -11.790 5.689 -1.965 1.00 95.44 111 GLY A N 1
ATOM 841 C CA . GLY A 1 111 ? -12.544 4.753 -1.134 1.00 95.44 111 GLY A CA 1
ATOM 842 C C . GLY A 1 111 ? -11.785 4.425 0.152 1.00 95.44 111 GLY A C 1
ATOM 843 O O . GLY A 1 111 ? -10.595 4.701 0.255 1.00 95.44 111 GLY A O 1
ATOM 844 N N . TYR A 1 112 ? -12.477 3.840 1.132 1.00 97.38 112 TYR A N 1
ATOM 845 C CA . TYR A 1 112 ? -11.887 3.426 2.411 1.00 97.38 112 TYR A CA 1
ATOM 846 C C . TYR A 1 112 ? -12.255 1.983 2.724 1.00 97.38 112 TYR A C 1
ATOM 848 O O . TYR A 1 112 ? -13.374 1.568 2.401 1.00 97.38 112 TYR A O 1
ATOM 856 N N . LEU A 1 113 ? -1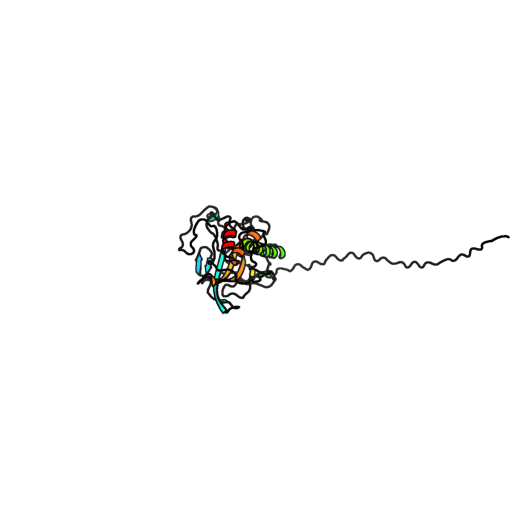1.370 1.268 3.422 1.00 96.38 113 LEU A N 1
ATOM 857 C CA . LEU A 1 113 ? -11.677 -0.052 3.986 1.00 96.38 113 LEU A CA 1
ATOM 858 C C . LEU A 1 113 ? -12.863 0.059 4.956 1.00 96.38 113 LEU A C 1
ATOM 860 O O . LEU A 1 113 ? -13.839 -0.688 4.878 1.00 96.38 113 LEU A O 1
ATOM 864 N N . ALA A 1 114 ? -12.842 1.089 5.806 1.00 95.94 114 ALA A N 1
ATOM 865 C CA . ALA A 1 114 ? -14.016 1.583 6.511 1.00 95.94 114 ALA A CA 1
ATOM 866 C C . ALA A 1 114 ? -13.858 3.064 6.864 1.00 95.94 114 ALA A C 1
ATOM 868 O O . ALA A 1 114 ? -12.808 3.505 7.318 1.00 95.94 114 ALA A O 1
ATOM 869 N N . SER A 1 115 ? -14.932 3.849 6.739 1.00 94.06 115 SER A N 1
ATOM 870 C CA . SER A 1 115 ? -14.895 5.262 7.142 1.00 94.06 115 SER A CA 1
ATOM 871 C C . SER A 1 115 ? -14.476 5.412 8.608 1.00 94.06 115 SER A C 1
ATOM 873 O O . SER A 1 115 ? -15.104 4.811 9.483 1.00 94.06 115 SER A O 1
ATOM 875 N N . GLY A 1 116 ? -13.462 6.239 8.871 1.00 94.00 116 GLY A N 1
ATOM 876 C CA . GLY A 1 116 ? -12.942 6.519 10.213 1.00 94.00 116 GLY A CA 1
ATOM 877 C C . GLY A 1 116 ? -11.978 5.469 10.780 1.00 94.00 116 GLY A C 1
ATOM 878 O O . GLY A 1 116 ? -11.454 5.694 11.871 1.00 94.00 116 GLY A O 1
ATOM 879 N N . ALA A 1 117 ? -11.738 4.358 10.071 1.00 97.19 117 ALA A N 1
ATOM 880 C CA . ALA A 1 117 ? -10.665 3.426 10.406 1.00 97.19 117 ALA A CA 1
ATOM 881 C C . ALA A 1 117 ? -9.332 4.040 9.963 1.00 97.19 117 ALA A C 1
ATOM 883 O O . ALA A 1 117 ? -9.047 4.115 8.774 1.00 97.19 117 ALA A O 1
ATOM 884 N N . LYS A 1 118 ? -8.580 4.545 10.939 1.00 97.44 118 LYS A N 1
ATOM 885 C CA . LYS A 1 118 ? -7.265 5.169 10.771 1.00 97.44 118 LYS A CA 1
ATOM 886 C C . LYS A 1 118 ? -6.387 4.863 11.973 1.00 97.44 118 LYS A C 1
ATOM 888 O O . LYS A 1 118 ? -6.930 4.550 13.041 1.00 97.44 118 LYS A O 1
ATOM 893 N N . TRP A 1 119 ? -5.080 5.029 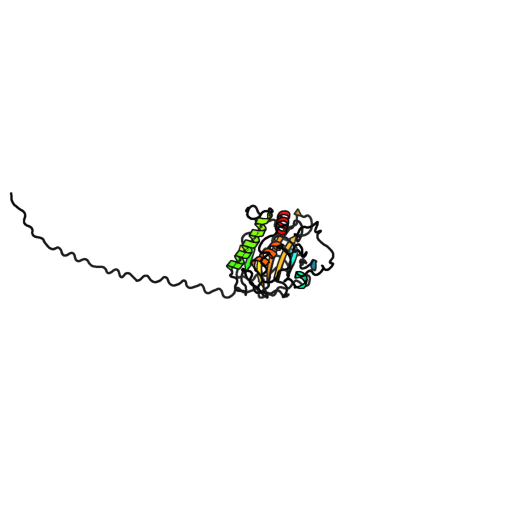11.820 1.00 98.06 119 TRP A N 1
ATOM 894 C CA . TRP A 1 119 ? -4.132 4.962 12.927 1.00 98.06 119 TRP A CA 1
ATOM 895 C C . TRP A 1 119 ? -4.513 5.920 14.058 1.00 98.06 119 TRP A C 1
ATOM 897 O O . TRP A 1 119 ? -4.999 7.035 13.832 1.00 98.06 119 TRP A O 1
ATOM 907 N N . LYS A 1 120 ? -4.350 5.451 15.297 1.00 95.69 120 LYS A N 1
ATOM 908 C CA . LYS A 1 120 ? -4.554 6.253 16.520 1.00 95.69 120 LYS A CA 1
ATOM 909 C C . LYS A 1 120 ? -3.247 6.575 17.227 1.00 95.69 120 LYS A C 1
ATOM 911 O O . LYS A 1 120 ? -3.227 7.453 18.085 1.00 95.69 120 LYS A O 1
ATOM 916 N N . GLN A 1 121 ? -2.204 5.839 16.883 1.00 94.31 121 GLN A N 1
ATOM 917 C CA . GLN A 1 121 ? -0.859 5.941 17.412 1.00 94.31 121 GLN A CA 1
ATOM 918 C C . GLN A 1 121 ? 0.105 5.808 16.236 1.00 94.31 121 GLN A C 1
ATOM 920 O O . GLN A 1 121 ? -0.295 5.365 15.160 1.00 94.31 121 GLN A O 1
ATOM 925 N N . VAL A 1 122 ? 1.335 6.265 16.444 1.00 97.38 122 VAL A N 1
ATOM 926 C CA . VAL A 1 122 ? 2.406 6.125 15.460 1.00 97.38 122 VAL A CA 1
ATOM 927 C C . VAL A 1 122 ? 3.012 4.745 15.632 1.00 97.38 122 VAL A C 1
ATOM 929 O O . VAL A 1 122 ? 3.503 4.452 16.722 1.00 97.38 122 VAL A O 1
ATOM 932 N N . GLU A 1 123 ? 3.023 3.943 14.573 1.00 95.94 123 GLU A N 1
ATOM 933 C CA . GLU A 1 123 ? 3.566 2.585 14.625 1.00 95.94 123 GLU A CA 1
ATOM 934 C C . GLU A 1 123 ? 4.811 2.449 13.738 1.00 95.94 123 GLU A C 1
ATOM 936 O O . GLU A 1 123 ? 4.803 2.930 12.602 1.00 95.94 123 GLU A O 1
ATOM 941 N N . PRO A 1 124 ? 5.906 1.836 14.224 1.00 98.00 124 PRO A N 1
ATOM 942 C CA . PRO A 1 124 ? 7.093 1.587 13.412 1.00 98.00 124 PRO A CA 1
ATOM 943 C C . PRO A 1 124 ? 6.823 0.509 12.356 1.00 98.00 124 PRO A C 1
ATOM 945 O O . PRO A 1 124 ? 5.813 -0.194 12.405 1.00 98.00 124 PRO A O 1
ATOM 948 N N . TRP A 1 125 ? 7.761 0.356 11.425 1.00 98.62 125 TRP A N 1
ATOM 949 C CA . TRP A 1 125 ? 7.701 -0.682 10.399 1.00 98.62 125 TRP A CA 1
ATOM 950 C C . TRP A 1 125 ? 9.071 -1.302 10.131 1.00 98.62 125 TRP A C 1
ATOM 952 O O . TRP A 1 125 ? 10.127 -0.730 10.438 1.00 98.62 125 TRP A O 1
ATOM 962 N N . VAL A 1 126 ? 9.054 -2.493 9.545 1.00 98.69 126 VAL A N 1
ATOM 963 C CA . VAL A 1 126 ? 10.251 -3.214 9.126 1.00 98.69 126 VAL A CA 1
ATOM 964 C C . VAL A 1 126 ? 10.092 -3.738 7.705 1.00 98.69 126 VAL A C 1
ATOM 966 O O . VAL A 1 126 ? 9.013 -4.143 7.288 1.00 98.69 126 VAL A O 1
ATOM 969 N N . VAL A 1 127 ? 11.181 -3.749 6.945 1.00 98.69 127 VAL A N 1
ATOM 970 C CA . VAL A 1 127 ? 11.224 -4.390 5.630 1.00 98.69 127 VAL A CA 1
ATOM 971 C C . VAL A 1 127 ? 12.375 -5.376 5.567 1.00 98.69 127 VAL A C 1
ATOM 973 O O . VAL A 1 127 ? 13.487 -5.085 6.011 1.00 98.69 127 VAL A O 1
ATOM 976 N N . ASN A 1 128 ? 12.125 -6.547 4.990 1.00 97.81 128 ASN A N 1
ATOM 977 C CA . ASN A 1 128 ? 13.192 -7.380 4.459 1.00 97.81 128 ASN A CA 1
ATOM 978 C C . ASN A 1 128 ? 13.354 -7.039 2.971 1.00 97.81 128 ASN A C 1
ATOM 980 O O . ASN A 1 128 ? 12.511 -7.436 2.160 1.00 97.81 128 ASN A O 1
ATOM 984 N N . PRO A 1 129 ? 14.407 -6.293 2.590 1.00 97.50 129 PRO A N 1
ATOM 985 C CA . PRO A 1 129 ? 14.527 -5.770 1.237 1.00 97.50 129 PRO A CA 1
ATOM 986 C C . PRO A 1 129 ? 15.041 -6.805 0.222 1.00 97.50 129 PRO A C 1
ATOM 988 O O . PRO A 1 129 ? 15.148 -6.505 -0.970 1.00 97.50 129 PRO A O 1
ATOM 991 N N . ALA A 1 130 ? 15.349 -8.024 0.676 1.00 96.00 130 ALA A N 1
ATOM 992 C CA . ALA A 1 130 ? 15.879 -9.087 -0.158 1.00 96.00 130 ALA A CA 1
ATOM 993 C C . ALA A 1 130 ? 14.954 -9.403 -1.329 1.00 96.00 130 ALA A C 1
ATOM 995 O O . ALA A 1 130 ? 13.810 -9.817 -1.148 1.00 96.00 130 ALA A O 1
ATOM 996 N N . ASN A 1 131 ? 15.484 -9.275 -2.539 1.00 94.69 131 ASN A N 1
ATOM 997 C CA . ASN A 1 131 ? 14.747 -9.525 -3.768 1.00 94.69 131 ASN A CA 1
ATOM 998 C C . ASN A 1 131 ? 15.618 -10.268 -4.792 1.00 94.69 131 ASN A C 1
ATOM 1000 O O . ASN A 1 131 ? 16.848 -10.246 -4.734 1.00 94.69 131 ASN A O 1
ATOM 1004 N N . GLY A 1 132 ? 14.961 -10.942 -5.738 1.00 93.94 132 GLY A N 1
ATOM 1005 C CA . GLY A 1 132 ? 15.620 -11.661 -6.833 1.00 93.94 132 GLY A CA 1
ATOM 1006 C C . GLY A 1 132 ? 15.971 -10.792 -8.046 1.00 93.94 132 GLY A C 1
ATOM 1007 O O . GLY A 1 132 ? 16.624 -11.286 -8.960 1.00 93.94 132 GLY A O 1
ATOM 1008 N N . SER A 1 133 ? 15.565 -9.518 -8.059 1.00 94.38 133 SER A N 1
ATOM 1009 C CA . SER A 1 133 ? 15.573 -8.658 -9.254 1.00 94.38 133 SER A CA 1
ATOM 1010 C C . SER A 1 133 ? 16.753 -7.691 -9.339 1.00 94.38 133 SER A C 1
ATOM 1012 O O . SER A 1 133 ? 16.868 -6.929 -10.300 1.00 94.38 133 SER A O 1
ATOM 1014 N N . GLY A 1 134 ? 17.647 -7.716 -8.348 1.00 92.81 134 GLY A N 1
ATOM 1015 C CA . GLY A 1 134 ? 18.841 -6.871 -8.317 1.00 92.81 134 GLY A CA 1
ATOM 1016 C C . GLY A 1 134 ? 18.570 -5.407 -7.959 1.00 92.81 134 GLY A C 1
ATOM 1017 O O . GLY A 1 134 ? 19.454 -4.574 -8.154 1.00 92.81 134 GLY A O 1
ATOM 1018 N N . VAL A 1 135 ? 17.382 -5.088 -7.431 1.00 96.50 135 VAL A N 1
ATOM 1019 C CA . VAL A 1 135 ? 17.124 -3.789 -6.792 1.00 96.50 135 VAL A CA 1
ATOM 1020 C C . VAL A 1 135 ? 17.913 -3.761 -5.484 1.00 96.50 135 VAL A C 1
ATOM 1022 O O . VAL A 1 135 ? 17.889 -4.741 -4.739 1.00 96.50 135 VAL A O 1
ATOM 1025 N N . SER A 1 136 ? 18.658 -2.687 -5.213 1.00 97.31 136 SER A N 1
ATOM 1026 C CA . SER A 1 136 ? 19.505 -2.652 -4.018 1.00 97.31 136 SER A CA 1
ATOM 1027 C C . SER A 1 136 ? 18.671 -2.553 -2.739 1.00 97.31 136 SER A C 1
ATOM 1029 O O . SER A 1 136 ? 17.595 -1.956 -2.741 1.00 97.31 136 SER A O 1
ATOM 1031 N N . ASP A 1 137 ? 19.187 -3.089 -1.631 1.00 97.31 137 ASP A N 1
ATOM 1032 C CA . ASP A 1 137 ? 18.483 -3.054 -0.344 1.00 97.31 137 ASP A CA 1
ATOM 1033 C C . ASP A 1 137 ? 18.134 -1.623 0.105 1.00 97.31 137 ASP A C 1
ATOM 1035 O O . ASP A 1 137 ? 17.076 -1.388 0.692 1.00 97.31 137 ASP A O 1
ATOM 1039 N N . ASN A 1 138 ? 19.009 -0.662 -0.213 1.00 97.94 138 ASN A N 1
ATOM 1040 C CA . ASN A 1 138 ? 18.782 0.756 0.059 1.00 97.94 138 ASN A CA 1
ATOM 1041 C C . ASN A 1 138 ? 17.665 1.324 -0.818 1.00 97.94 138 ASN A C 1
ATOM 1043 O O . ASN A 1 138 ? 16.793 2.005 -0.296 1.00 97.94 138 ASN A O 1
ATOM 1047 N N . ASP A 1 139 ? 17.654 1.013 -2.120 1.00 97.88 139 ASP A N 1
ATOM 1048 C CA . ASP A 1 139 ? 16.601 1.504 -3.016 1.00 97.88 139 ASP A CA 1
ATOM 1049 C C . ASP A 1 139 ? 15.226 0.984 -2.584 1.00 97.88 139 ASP A C 1
ATOM 1051 O O . ASP A 1 139 ? 14.249 1.729 -2.623 1.00 97.88 139 ASP A O 1
ATOM 1055 N N . VAL A 1 140 ? 15.139 -0.276 -2.135 1.00 98.56 140 VAL A N 1
ATOM 1056 C CA . VAL A 1 140 ? 13.897 -0.815 -1.567 1.00 98.56 140 VAL A CA 1
ATOM 1057 C C . VAL A 1 140 ? 13.487 0.000 -0.343 1.00 98.56 140 VAL A C 1
ATOM 1059 O O . VAL A 1 140 ? 12.380 0.532 -0.308 1.00 98.56 140 VAL A O 1
ATOM 1062 N N . PHE A 1 141 ? 14.374 0.143 0.645 1.00 98.69 141 PHE A N 1
ATOM 1063 C CA . PHE A 1 141 ? 14.070 0.878 1.875 1.00 98.69 141 PHE A CA 1
ATOM 1064 C C . PHE A 1 141 ? 13.656 2.339 1.617 1.00 98.69 141 PHE A C 1
ATOM 1066 O O . PHE A 1 141 ? 12.695 2.834 2.216 1.00 98.69 141 PHE A O 1
ATOM 1073 N N . ASP A 1 142 ? 14.342 3.020 0.699 1.00 98.62 142 ASP A N 1
ATOM 1074 C CA . ASP A 1 142 ? 14.062 4.405 0.320 1.00 98.62 142 ASP A CA 1
ATOM 1075 C C . ASP A 1 142 ? 12.704 4.537 -0.387 1.00 98.62 142 ASP A C 1
ATOM 1077 O O . ASP A 1 142 ? 11.971 5.502 -0.151 1.00 98.62 142 ASP A O 1
ATOM 1081 N N . VAL A 1 143 ? 12.310 3.558 -1.210 1.00 98.75 143 VAL A N 1
ATOM 1082 C CA . VAL A 1 143 ? 10.980 3.535 -1.838 1.00 98.75 143 VAL A CA 1
ATOM 1083 C C . VAL A 1 143 ? 9.867 3.395 -0.796 1.00 98.75 143 VAL A C 1
ATOM 1085 O O . VAL A 1 143 ? 8.891 4.141 -0.867 1.00 98.75 143 VAL A O 1
ATOM 1088 N N . PHE A 1 144 ? 10.005 2.520 0.204 1.00 98.81 144 PHE A N 1
ATOM 1089 C CA . PHE A 1 144 ? 9.019 2.427 1.292 1.00 98.81 144 PHE A CA 1
ATOM 1090 C C . PHE A 1 144 ? 8.949 3.721 2.100 1.00 98.81 144 PHE A C 1
ATOM 1092 O O . PHE A 1 144 ? 7.871 4.289 2.276 1.00 98.81 144 PHE A O 1
ATOM 1099 N N . SER A 1 145 ? 10.108 4.232 2.523 1.00 98.75 145 SER A N 1
ATOM 1100 C CA . SER A 1 145 ? 10.205 5.465 3.311 1.00 98.75 145 SER A CA 1
ATOM 1101 C C . SER A 1 145 ? 9.594 6.662 2.574 1.00 98.75 145 SER A C 1
ATOM 1103 O O . SER A 1 145 ? 8.838 7.447 3.153 1.00 98.75 145 SER A O 1
ATOM 1105 N N . SER A 1 146 ? 9.883 6.797 1.278 1.00 98.44 146 SER A N 1
ATOM 1106 C CA . SER A 1 146 ? 9.327 7.871 0.452 1.00 98.44 146 SER A CA 1
ATOM 1107 C C . SER A 1 146 ? 7.835 7.682 0.180 1.00 98.44 146 SER A C 1
ATOM 1109 O O . SER A 1 146 ? 7.097 8.661 0.230 1.00 98.44 146 SER A O 1
ATOM 1111 N N . SER A 1 147 ? 7.363 6.454 -0.046 1.00 98.75 147 SER A N 1
ATOM 1112 C CA . SER A 1 147 ? 5.939 6.156 -0.245 1.00 98.75 147 SER A CA 1
ATOM 1113 C C . SER A 1 147 ? 5.110 6.489 0.992 1.00 98.75 147 SER A C 1
ATOM 1115 O O . SER A 1 147 ? 4.081 7.151 0.873 1.00 98.75 147 SER A O 1
ATOM 1117 N N . ILE A 1 148 ? 5.592 6.120 2.183 1.00 98.81 148 ILE A N 1
ATOM 1118 C CA . ILE A 1 148 ? 4.996 6.520 3.465 1.00 98.81 148 ILE A CA 1
ATOM 1119 C C . ILE A 1 148 ? 4.953 8.045 3.572 1.00 98.81 148 ILE A C 1
ATOM 1121 O O . ILE A 1 148 ? 3.882 8.612 3.779 1.00 98.81 148 ILE A O 1
ATOM 1125 N N . SER A 1 149 ? 6.083 8.715 3.324 1.00 98.50 149 SER A N 1
ATOM 1126 C CA . SER A 1 149 ? 6.171 10.178 3.407 1.00 98.50 149 SER A CA 1
ATOM 1127 C C . SER A 1 149 ? 5.170 10.886 2.484 1.00 98.50 149 SER A C 1
ATOM 1129 O O . SER A 1 149 ? 4.594 11.893 2.885 1.00 98.50 149 SER A O 1
ATOM 1131 N N . LYS A 1 150 ? 4.922 10.367 1.268 1.00 98.44 150 LYS A N 1
ATOM 1132 C CA . LYS A 1 150 ? 3.917 10.924 0.338 1.00 98.44 150 LYS A CA 1
ATOM 1133 C C . LYS A 1 150 ? 2.513 10.899 0.946 1.00 98.44 150 LYS A C 1
ATOM 1135 O O . LYS A 1 150 ? 1.786 11.884 0.840 1.00 98.44 150 LYS A O 1
ATOM 1140 N N . TRP A 1 151 ? 2.127 9.780 1.562 1.00 98.75 151 TRP A N 1
ATOM 1141 C CA . TRP A 1 151 ? 0.810 9.631 2.181 1.00 98.75 151 TRP A CA 1
ATOM 1142 C C . TRP A 1 151 ? 0.664 10.470 3.448 1.00 98.75 151 TRP A C 1
ATOM 1144 O O . TRP A 1 151 ? -0.364 11.127 3.596 1.00 98.75 151 TRP A O 1
ATOM 1154 N N . GLU A 1 152 ? 1.679 10.497 4.317 1.00 98.50 152 GLU A N 1
ATOM 1155 C CA . GLU A 1 152 ? 1.685 11.333 5.526 1.00 98.50 152 GLU A CA 1
ATOM 1156 C C . GLU A 1 152 ? 1.565 12.817 5.186 1.00 98.50 152 GLU A C 1
ATOM 1158 O O . GLU A 1 152 ? 0.700 13.500 5.733 1.00 98.50 152 GLU A O 1
ATOM 1163 N N . ASP A 1 153 ? 2.376 13.302 4.243 1.00 98.38 153 ASP A N 1
ATOM 1164 C CA . ASP A 1 153 ? 2.363 14.694 3.782 1.00 98.38 153 ASP A CA 1
ATOM 1165 C C . ASP A 1 153 ? 0.974 15.089 3.256 1.00 98.38 153 ASP A C 1
ATOM 1167 O O . ASP A 1 153 ? 0.448 16.125 3.643 1.00 98.38 153 ASP A O 1
ATOM 1171 N N . ALA A 1 154 ? 0.308 14.205 2.507 1.00 98.38 154 ALA A N 1
ATOM 1172 C CA . ALA A 1 154 ? -1.019 14.454 1.944 1.00 98.38 154 ALA A CA 1
ATOM 1173 C C . ALA A 1 154 ? -2.186 14.452 2.950 1.00 98.38 154 ALA A C 1
ATOM 1175 O O . ALA A 1 154 ? -3.308 14.811 2.574 1.00 98.38 154 ALA A O 1
ATOM 1176 N N . THR A 1 155 ? -1.981 14.038 4.207 1.00 98.31 155 THR A N 1
ATOM 1177 C CA . THR A 1 155 ? -3.066 13.911 5.207 1.00 98.31 155 THR A CA 1
ATOM 1178 C C . THR A 1 155 ? -3.742 15.233 5.583 1.00 98.31 155 THR A C 1
ATOM 1180 O O . THR A 1 155 ? -4.809 15.201 6.185 1.00 98.31 155 THR A O 1
ATOM 1183 N N . ASP A 1 156 ? -3.182 16.391 5.227 1.00 97.19 156 ASP A N 1
ATOM 1184 C CA . ASP A 1 156 ? -3.828 17.700 5.402 1.00 97.19 156 ASP A CA 1
ATOM 1185 C C . ASP A 1 156 ? -4.460 18.239 4.096 1.00 97.19 156 ASP A C 1
ATOM 1187 O O . ASP A 1 156 ? -5.039 19.331 4.057 1.00 97.19 156 ASP A O 1
ATOM 1191 N N . GLY A 1 157 ? -4.358 17.465 3.010 1.00 96.81 157 GLY A N 1
ATOM 1192 C CA . GLY A 1 157 ? -4.831 17.812 1.674 1.00 96.81 157 GLY A CA 1
ATOM 1193 C C . GLY A 1 157 ? -3.872 18.655 0.839 1.00 96.81 157 GLY A C 1
ATOM 1194 O O . GLY A 1 157 ? -4.256 19.068 -0.257 1.00 96.81 157 GLY A O 1
ATOM 1195 N N . ASN A 1 158 ? -2.661 18.922 1.320 1.00 94.88 158 ASN A N 1
ATOM 1196 C CA . ASN A 1 158 ? -1.628 19.671 0.618 1.00 94.88 158 ASN A CA 1
ATOM 1197 C C . ASN A 1 158 ? -0.374 18.805 0.463 1.00 94.88 158 ASN A C 1
ATOM 1199 O O . ASN A 1 158 ? -0.126 17.916 1.259 1.00 94.88 158 ASN A O 1
ATOM 1203 N N . ILE A 1 159 ? 0.421 19.069 -0.574 1.00 95.75 159 ILE A N 1
ATOM 1204 C CA . ILE A 1 159 ? 1.684 18.361 -0.810 1.00 95.75 159 ILE A CA 1
ATOM 1205 C C . ILE A 1 159 ? 2.848 19.339 -0.658 1.00 95.75 159 ILE A C 1
ATOM 1207 O O . ILE A 1 159 ? 2.807 20.454 -1.187 1.00 95.75 159 ILE A O 1
ATOM 1211 N N . GLY A 1 160 ? 3.901 18.911 0.028 1.00 93.94 160 GLY A N 1
ATOM 1212 C CA . GLY A 1 160 ? 5.180 19.595 0.167 1.00 93.94 160 GLY A CA 1
ATOM 1213 C C . GLY A 1 160 ? 5.187 20.720 1.197 1.00 93.94 160 GLY A C 1
ATOM 1214 O O . GLY A 1 160 ? 6.108 21.539 1.183 1.00 93.94 160 GLY A O 1
ATOM 1215 N N . ASN A 1 161 ? 4.176 20.801 2.068 1.00 94.81 161 ASN A N 1
ATOM 1216 C CA . ASN A 1 161 ? 4.118 21.820 3.119 1.00 94.81 161 ASN A CA 1
ATOM 1217 C C . ASN A 1 161 ? 4.650 21.319 4.475 1.00 94.81 161 ASN A C 1
ATOM 1219 O O . ASN A 1 161 ? 4.877 22.145 5.362 1.00 94.81 161 ASN A O 1
ATOM 1223 N N . GLY A 1 162 ? 4.859 20.004 4.633 1.00 91.62 162 GLY A N 1
ATOM 1224 C CA . GLY A 1 162 ? 5.348 19.396 5.870 1.00 91.62 162 GLY A CA 1
ATOM 1225 C C . GLY A 1 162 ? 4.386 19.519 7.056 1.00 91.62 162 GLY A C 1
ATOM 1226 O O . GLY A 1 162 ? 4.836 19.472 8.200 1.00 91.62 162 GLY A O 1
ATOM 1227 N N . ALA A 1 163 ? 3.089 19.729 6.805 1.00 94.75 163 ALA A N 1
ATOM 1228 C CA . ALA A 1 163 ? 2.052 19.874 7.831 1.00 94.75 163 ALA A CA 1
ATOM 1229 C C . ALA A 1 163 ? 1.182 18.615 8.008 1.00 94.75 163 ALA A C 1
ATOM 1231 O O . ALA A 1 163 ? 0.272 18.615 8.840 1.00 94.75 163 ALA A O 1
ATOM 1232 N N . GLY A 1 164 ? 1.473 17.559 7.247 1.00 96.25 164 GLY A N 1
ATOM 1233 C CA . GLY A 1 164 ? 0.854 16.251 7.384 1.00 96.25 164 GLY A CA 1
ATOM 1234 C C . GLY A 1 164 ? 1.095 15.578 8.744 1.00 96.25 164 GLY A C 1
ATOM 1235 O O . GLY A 1 164 ? 1.913 16.003 9.564 1.00 96.25 164 GLY A O 1
ATOM 1236 N N . VAL A 1 165 ? 0.351 14.507 8.992 1.00 96.50 165 VAL A N 1
ATOM 1237 C CA . VAL A 1 165 ? 0.365 13.708 10.213 1.00 96.50 165 VAL A CA 1
ATOM 1238 C C . VAL A 1 165 ? 1.285 12.508 10.026 1.00 96.50 165 VAL A C 1
ATOM 1240 O O . VAL A 1 165 ? 1.074 11.694 9.132 1.00 96.50 165 VAL A O 1
ATOM 1243 N N . ASN A 1 166 ? 2.253 12.369 10.931 1.00 97.06 166 ASN A N 1
ATOM 1244 C CA . ASN A 1 166 ? 3.045 11.152 11.059 1.00 97.06 166 ASN A CA 1
ATOM 1245 C C . ASN A 1 166 ? 2.219 10.072 11.774 1.00 97.06 166 ASN A C 1
ATOM 1247 O O . ASN A 1 166 ? 1.742 10.305 12.889 1.00 97.06 166 ASN A O 1
ATOM 1251 N N . VAL A 1 167 ? 2.035 8.926 11.126 1.00 96.75 167 VAL A N 1
ATOM 1252 C CA . VAL A 1 167 ? 1.294 7.765 11.636 1.00 96.75 167 VAL A CA 1
ATOM 1253 C C . VAL A 1 167 ? 2.006 6.439 11.379 1.00 96.75 167 VAL A C 1
ATOM 1255 O O . VAL A 1 167 ? 1.810 5.507 12.156 1.00 96.75 167 VAL A O 1
ATOM 1258 N N . ILE A 1 168 ? 2.859 6.358 10.355 1.00 96.94 168 ILE A N 1
ATOM 1259 C CA . ILE A 1 168 ? 3.750 5.220 10.129 1.00 96.94 168 ILE A CA 1
ATOM 1260 C C . ILE A 1 168 ? 5.161 5.715 10.438 1.00 96.94 168 ILE A C 1
ATOM 1262 O O . ILE A 1 168 ? 5.787 6.425 9.658 1.00 96.94 168 ILE A O 1
ATOM 1266 N N . GLY A 1 169 ? 5.634 5.371 11.631 1.00 95.50 169 GLY A N 1
ATOM 1267 C CA . GLY A 1 169 ? 6.843 5.908 12.232 1.00 95.50 169 GLY A CA 1
ATOM 1268 C C . GLY A 1 169 ? 8.141 5.412 11.594 1.00 95.50 169 GLY A C 1
ATOM 1269 O O . GLY A 1 169 ? 8.269 5.194 10.391 1.00 95.50 169 GLY A O 1
ATOM 1270 N N . ASN A 1 170 ? 9.164 5.256 12.431 1.00 96.88 170 ASN A N 1
ATOM 1271 C CA . ASN A 1 170 ? 10.500 4.920 11.951 1.00 96.88 170 ASN A CA 1
ATOM 1272 C C . ASN A 1 170 ? 10.545 3.527 11.308 1.00 96.88 170 ASN A C 1
ATOM 1274 O O . ASN A 1 170 ? 10.091 2.547 11.900 1.00 96.88 170 ASN A O 1
ATOM 1278 N N . GLY A 1 171 ? 11.172 3.463 10.134 1.00 98.25 171 GLY A N 1
ATOM 1279 C CA . GLY A 1 171 ? 11.458 2.226 9.419 1.00 98.25 171 GLY A CA 1
ATOM 1280 C C . GLY A 1 171 ? 12.786 1.596 9.808 1.00 98.25 171 GLY A C 1
ATOM 1281 O O . GLY A 1 171 ? 13.744 2.293 10.154 1.00 98.25 171 GLY A O 1
ATOM 1282 N N . THR A 1 172 ? 12.867 0.273 9.688 1.00 98.50 172 THR A N 1
ATOM 1283 C CA . THR A 1 172 ? 14.121 -0.487 9.794 1.00 98.50 172 THR A CA 1
ATOM 1284 C C . THR A 1 172 ? 14.224 -1.544 8.695 1.00 98.50 172 THR A C 1
ATOM 1286 O O . THR A 1 172 ? 13.212 -2.061 8.232 1.00 98.50 172 THR A O 1
ATOM 1289 N N . SER A 1 173 ? 15.447 -1.886 8.284 1.00 97.88 173 SER A N 1
ATOM 1290 C CA . SER A 1 173 ? 15.693 -3.049 7.421 1.00 97.88 173 SER A CA 1
ATOM 1291 C C . SER A 1 173 ? 16.102 -4.259 8.253 1.00 97.88 173 SER A C 1
ATOM 1293 O O . SER A 1 173 ? 16.828 -4.128 9.241 1.00 97.88 173 SER A O 1
ATOM 1295 N N . THR A 1 174 ? 15.698 -5.449 7.820 1.00 97.06 174 THR A N 1
ATOM 1296 C CA . THR A 1 174 ? 16.073 -6.723 8.443 1.00 97.06 174 THR A CA 1
ATOM 1297 C C . THR A 1 174 ? 16.460 -7.772 7.405 1.00 97.06 174 THR A C 1
ATOM 1299 O O . THR A 1 174 ? 16.076 -7.690 6.244 1.00 97.06 174 THR A O 1
ATOM 1302 N N . SER A 1 175 ? 17.215 -8.784 7.830 1.00 94.94 175 SER A N 1
ATOM 1303 C CA . SER A 1 175 ? 17.465 -10.009 7.058 1.00 94.94 175 SER A CA 1
ATOM 1304 C C . SER A 1 175 ? 16.675 -11.213 7.583 1.00 94.94 175 SER A C 1
ATOM 1306 O O . SER A 1 175 ? 16.784 -12.311 7.031 1.00 94.94 175 SER A O 1
ATOM 1308 N N . SER A 1 176 ? 15.897 -11.022 8.654 1.00 93.00 176 SER A N 1
ATOM 1309 C CA . SER A 1 176 ? 14.986 -12.034 9.184 1.00 93.00 176 SER A CA 1
ATOM 1310 C C . SER A 1 176 ? 13.899 -12.373 8.168 1.00 93.00 176 SER A C 1
ATOM 1312 O O . SER A 1 176 ? 13.450 -11.518 7.407 1.00 93.00 176 SER A O 1
ATOM 1314 N N . VAL A 1 177 ? 13.460 -13.629 8.174 1.00 91.19 177 VAL A N 1
ATOM 1315 C CA . VAL A 1 177 ? 12.263 -14.042 7.435 1.00 91.19 177 VAL A CA 1
ATOM 1316 C C . VAL A 1 177 ? 11.053 -13.379 8.089 1.00 91.19 177 VAL A C 1
ATOM 1318 O O . VAL A 1 177 ? 10.893 -13.498 9.302 1.00 91.19 177 VAL A O 1
ATOM 1321 N N . LEU A 1 178 ? 10.256 -12.699 7.270 1.00 94.38 178 LEU A N 1
ATOM 1322 C CA . LEU A 1 178 ? 8.983 -12.072 7.624 1.00 94.38 178 LEU A CA 1
ATOM 1323 C C . LEU A 1 178 ? 7.839 -12.929 7.054 1.00 94.38 178 LEU A C 1
ATOM 1325 O O . LEU A 1 178 ? 8.062 -13.706 6.113 1.00 94.38 178 LEU A O 1
ATOM 1329 N N . GLU A 1 179 ? 6.654 -12.858 7.650 1.00 92.44 179 GLU A N 1
ATOM 1330 C CA . GLU A 1 179 ? 5.484 -13.642 7.259 1.00 92.44 179 GLU A CA 1
ATOM 1331 C C . GLU A 1 179 ? 4.203 -12.844 7.505 1.00 92.44 179 GLU A C 1
ATOM 1333 O O . GLU A 1 179 ? 3.873 -12.523 8.633 1.00 92.44 179 GLU A O 1
ATOM 1338 N N . ALA A 1 180 ? 3.410 -12.662 6.449 1.00 94.06 180 ALA A N 1
ATOM 1339 C CA . ALA A 1 180 ? 2.187 -11.878 6.543 1.00 94.06 180 ALA A CA 1
ATOM 1340 C C . ALA A 1 180 ? 1.114 -12.607 7.364 1.00 94.06 180 ALA A C 1
ATOM 1342 O O . ALA A 1 180 ? 0.795 -13.783 7.113 1.00 94.06 180 ALA A O 1
ATOM 1343 N N . ASP A 1 181 ? 0.479 -11.876 8.269 1.00 96.00 181 ASP A N 1
ATOM 1344 C CA . ASP A 1 181 ? -0.392 -12.413 9.292 1.00 96.00 181 ASP A CA 1
ATOM 1345 C C . ASP A 1 181 ? -1.806 -12.653 8.780 1.00 96.00 181 ASP A C 1
ATOM 1347 O O . ASP A 1 181 ? -2.714 -11.824 8.813 1.00 96.00 181 ASP A O 1
ATOM 1351 N N . THR A 1 182 ? -2.038 -13.882 8.330 1.00 96.31 182 THR A N 1
ATOM 1352 C CA . THR A 1 182 ? -3.350 -14.299 7.809 1.00 96.31 182 THR A CA 1
ATOM 1353 C C . THR A 1 182 ? -4.333 -14.788 8.877 1.00 96.31 182 THR A C 1
ATOM 1355 O O . THR A 1 182 ? -5.507 -15.034 8.574 1.00 96.31 182 THR A O 1
ATOM 1358 N N . VAL A 1 183 ? -3.872 -14.966 10.120 1.00 96.06 183 VAL A N 1
ATOM 1359 C CA . VAL A 1 183 ? -4.648 -15.578 11.215 1.00 96.06 183 VAL A CA 1
ATOM 1360 C C . VAL A 1 183 ? -4.889 -14.610 12.369 1.00 96.06 183 VAL A C 1
ATOM 1362 O O . VAL A 1 183 ? -6.004 -14.577 12.893 1.00 96.06 183 VAL A O 1
ATOM 1365 N N . SER A 1 184 ? -3.868 -13.864 12.775 1.00 97.12 184 SER A N 1
ATOM 1366 C CA . SER A 1 184 ? -3.907 -12.877 13.856 1.00 97.12 184 SER A CA 1
ATOM 1367 C C . SER A 1 184 ? -2.705 -11.950 13.732 1.00 97.12 184 SER A C 1
ATOM 1369 O O . SER A 1 184 ? -1.661 -12.494 13.390 1.00 97.12 184 SER A O 1
ATOM 1371 N N . PRO A 1 185 ? -2.831 -10.663 14.089 1.00 97.56 185 PRO A N 1
ATOM 1372 C CA . PRO A 1 185 ? -1.698 -9.743 14.088 1.00 97.56 185 PRO A CA 1
ATOM 1373 C C . PRO A 1 185 ? -0.648 -10.118 15.141 1.00 97.56 185 PRO A C 1
ATOM 1375 O O . PRO A 1 185 ? -0.988 -10.806 16.119 1.00 97.56 185 PRO A O 1
ATOM 1378 N N . ASP A 1 186 ? 0.580 -9.624 14.997 1.00 96.56 186 ASP A N 1
ATOM 1379 C CA . ASP A 1 186 ? 1.723 -9.882 15.887 1.00 96.56 186 ASP A CA 1
ATOM 1380 C C . ASP A 1 186 ? 2.374 -8.614 16.514 1.00 96.56 186 ASP A C 1
ATOM 1382 O O . ASP A 1 186 ? 3.273 -8.704 17.363 1.00 96.56 186 ASP A O 1
ATOM 1386 N N . ASN A 1 187 ? 1.787 -7.445 16.255 1.00 95.12 187 ASN A N 1
ATOM 1387 C CA . ASN A 1 187 ? 2.243 -6.069 16.499 1.00 95.12 187 ASN A CA 1
ATOM 1388 C C . ASN A 1 187 ? 3.439 -5.611 15.649 1.00 95.12 187 ASN A C 1
ATOM 1390 O O . ASN A 1 187 ? 4.184 -4.718 16.080 1.00 95.12 187 ASN A O 1
ATOM 1394 N N . LEU A 1 188 ? 3.657 -6.200 14.479 1.00 96.25 188 LEU A N 1
ATOM 1395 C CA . LEU A 1 188 ? 4.702 -5.790 13.557 1.00 96.25 188 LEU A CA 1
ATOM 1396 C C . LEU A 1 188 ? 4.082 -5.346 12.241 1.00 96.25 188 LEU A C 1
ATOM 1398 O O . LEU A 1 188 ? 3.382 -6.093 11.584 1.00 96.25 188 LEU A O 1
ATOM 1402 N N . ASN A 1 189 ? 4.388 -4.118 11.826 1.00 98.44 189 ASN A N 1
ATOM 1403 C CA . ASN A 1 189 ? 4.103 -3.727 10.456 1.00 98.44 189 ASN A CA 1
ATOM 1404 C C . ASN A 1 189 ? 5.267 -4.146 9.563 1.00 98.44 189 ASN A C 1
ATOM 1406 O O . ASN A 1 189 ? 6.381 -3.625 9.733 1.00 98.44 189 ASN A O 1
ATOM 1410 N N . GLU A 1 190 ? 5.032 -5.050 8.618 1.00 97.75 190 GLU A N 1
ATOM 1411 C CA . GLU A 1 190 ? 6.117 -5.663 7.859 1.00 97.75 190 GLU A CA 1
ATOM 1412 C C . GLU A 1 190 ? 5.918 -5.730 6.345 1.00 97.75 190 GLU A C 1
ATOM 1414 O O . GLU A 1 190 ? 4.818 -5.845 5.815 1.00 97.75 190 GLU A O 1
ATOM 1419 N N . ALA A 1 191 ? 7.032 -5.675 5.615 1.00 98.50 191 ALA A N 1
ATOM 1420 C CA . ALA A 1 191 ? 7.047 -5.846 4.170 1.00 98.50 191 ALA A CA 1
ATOM 1421 C C . ALA A 1 191 ? 8.185 -6.751 3.702 1.00 98.50 191 ALA A C 1
ATOM 1423 O O . ALA A 1 191 ? 9.315 -6.667 4.192 1.00 98.50 191 ALA A O 1
ATOM 1424 N N . TYR A 1 192 ? 7.917 -7.587 2.701 1.00 98.19 192 TYR A N 1
ATOM 1425 C CA . TYR A 1 192 ? 8.936 -8.441 2.090 1.00 98.19 192 TYR A CA 1
ATOM 1426 C C . TYR A 1 192 ? 8.563 -8.895 0.676 1.00 98.19 192 TYR A C 1
ATOM 1428 O O . TYR A 1 192 ? 7.404 -8.869 0.260 1.00 98.19 192 TYR A O 1
ATOM 1436 N N . PHE A 1 193 ? 9.557 -9.379 -0.067 1.00 97.88 193 PHE A N 1
ATOM 1437 C CA . PHE A 1 193 ? 9.330 -10.087 -1.325 1.00 97.88 193 PHE A CA 1
ATOM 1438 C C . PHE A 1 193 ? 9.123 -11.576 -1.058 1.00 97.88 193 PHE A C 1
ATOM 1440 O O . PHE A 1 193 ? 9.946 -12.210 -0.400 1.00 97.88 193 PHE A O 1
ATOM 1447 N N . GLY A 1 194 ? 8.053 -12.159 -1.590 1.00 96.25 194 GLY A N 1
ATOM 1448 C CA . GLY A 1 194 ? 7.710 -13.564 -1.374 1.00 96.25 194 GLY A CA 1
ATOM 1449 C C . GLY A 1 194 ? 6.953 -14.160 -2.553 1.00 96.25 194 GLY A C 1
ATOM 1450 O O . GLY A 1 194 ? 6.387 -13.444 -3.372 1.00 96.25 194 GLY A O 1
ATOM 1451 N N . ALA A 1 195 ? 6.941 -15.487 -2.660 1.00 95.25 195 ALA A N 1
ATOM 1452 C CA . ALA A 1 195 ? 6.124 -16.147 -3.672 1.00 95.25 195 ALA A CA 1
ATOM 1453 C C . ALA A 1 195 ? 4.642 -16.029 -3.293 1.00 95.25 195 ALA A C 1
ATOM 1455 O O . ALA A 1 195 ? 4.274 -16.338 -2.163 1.00 95.25 195 ALA A O 1
ATOM 1456 N N . ILE A 1 196 ? 3.784 -15.653 -4.237 1.00 96.44 196 ILE A N 1
ATOM 1457 C CA . ILE A 1 196 ? 2.325 -15.661 -4.070 1.00 96.44 196 ILE A CA 1
ATOM 1458 C C . ILE A 1 196 ? 1.745 -16.684 -5.052 1.00 96.44 196 ILE A C 1
ATOM 1460 O O . ILE A 1 196 ? 2.154 -16.708 -6.211 1.00 96.44 196 ILE A O 1
ATOM 1464 N N . GLU A 1 197 ? 0.835 -17.553 -4.587 1.00 94.31 197 GLU A N 1
ATOM 1465 C CA . GLU A 1 197 ? 0.315 -18.688 -5.379 1.00 94.31 197 GLU A CA 1
ATOM 1466 C C . GLU A 1 197 ? -0.238 -18.259 -6.747 1.00 94.31 197 GLU A C 1
ATOM 1468 O O . GLU A 1 197 ? -0.005 -18.920 -7.759 1.00 94.31 197 GLU A O 1
ATOM 1473 N N . ASP A 1 198 ? -0.978 -17.154 -6.769 1.00 94.06 198 ASP A N 1
ATOM 1474 C CA . ASP A 1 198 ? -1.587 -16.621 -7.977 1.00 94.06 198 ASP A CA 1
ATOM 1475 C C . ASP A 1 198 ? -0.587 -15.737 -8.736 1.00 94.06 198 ASP A C 1
ATOM 1477 O O . ASP A 1 198 ? -0.195 -14.666 -8.267 1.00 94.06 198 ASP A O 1
ATOM 1481 N N . SER A 1 199 ? -0.190 -16.183 -9.931 1.00 92.88 199 SER A N 1
ATOM 1482 C CA . SER A 1 199 ? 0.794 -15.491 -10.765 1.00 92.88 199 SER A CA 1
ATOM 1483 C C . SER A 1 199 ? 0.328 -14.124 -11.262 1.00 92.88 199 SER A C 1
ATOM 1485 O O . SER A 1 199 ? 1.168 -13.297 -11.593 1.00 92.88 199 SER A O 1
ATOM 1487 N N . ASP A 1 200 ? -0.981 -13.861 -11.308 1.00 94.44 200 ASP A N 1
ATOM 1488 C CA . ASP A 1 200 ? -1.521 -12.559 -11.715 1.00 94.44 200 ASP A CA 1
ATOM 1489 C C . ASP A 1 200 ? -1.573 -11.559 -10.543 1.00 94.44 200 ASP A C 1
ATOM 1491 O O . ASP A 1 200 ? -1.895 -10.387 -10.741 1.00 94.44 200 ASP A O 1
ATOM 1495 N N . THR A 1 201 ? -1.254 -11.991 -9.318 1.00 97.44 201 THR A N 1
ATOM 1496 C CA . THR A 1 201 ? -1.137 -11.111 -8.146 1.00 97.44 201 THR A CA 1
ATOM 1497 C C . THR A 1 201 ? 0.242 -10.469 -8.087 1.00 97.44 201 THR A C 1
ATOM 1499 O O . THR A 1 201 ? 1.240 -11.171 -7.940 1.00 97.44 201 THR A O 1
ATOM 1502 N N . ILE A 1 202 ? 0.294 -9.140 -8.151 1.00 98.56 202 ILE A N 1
ATOM 1503 C CA . ILE A 1 202 ? 1.519 -8.341 -8.031 1.00 98.56 202 ILE A CA 1
ATOM 1504 C C . ILE A 1 202 ? 1.961 -8.266 -6.574 1.00 98.56 202 ILE A C 1
ATOM 1506 O O . ILE A 1 202 ? 3.124 -8.522 -6.262 1.00 98.56 202 ILE A O 1
ATOM 1510 N N . ALA A 1 203 ? 1.026 -7.919 -5.697 1.00 98.75 203 ALA A N 1
ATOM 1511 C CA . ALA A 1 203 ? 1.269 -7.748 -4.281 1.00 98.75 203 ALA A CA 1
ATOM 1512 C C . ALA A 1 203 ? 0.006 -8.061 -3.474 1.00 98.75 203 ALA A C 1
ATOM 1514 O O . ALA A 1 203 ? -1.100 -8.161 -4.015 1.00 98.75 203 ALA A O 1
ATOM 1515 N N . VAL A 1 204 ? 0.192 -8.262 -2.176 1.00 98.81 204 VAL A N 1
ATOM 1516 C CA . VAL A 1 204 ? -0.891 -8.414 -1.209 1.00 98.81 204 VAL A CA 1
ATOM 1517 C C . VAL A 1 204 ? -0.609 -7.494 -0.040 1.00 98.81 204 VAL A C 1
ATOM 1519 O O . VAL A 1 204 ? 0.481 -7.569 0.522 1.00 98.81 204 VAL A O 1
ATOM 1522 N N . THR A 1 205 ? -1.607 -6.708 0.355 1.00 98.88 205 THR A N 1
ATOM 1523 C CA . THR A 1 205 ? -1.598 -5.994 1.632 1.00 98.88 205 THR A CA 1
ATOM 1524 C C . THR A 1 205 ? -2.606 -6.636 2.576 1.00 98.88 205 THR A C 1
ATOM 1526 O O . THR A 1 205 ? -3.778 -6.793 2.228 1.00 98.88 205 THR A O 1
ATOM 1529 N N . ILE A 1 206 ? -2.173 -7.008 3.777 1.00 98.81 206 ILE A N 1
ATOM 1530 C CA . ILE A 1 206 ? -3.054 -7.367 4.885 1.00 98.81 206 ILE A CA 1
ATOM 1531 C C . ILE A 1 206 ? -3.142 -6.170 5.819 1.00 98.81 206 ILE A C 1
ATOM 1533 O O . ILE A 1 206 ? -2.137 -5.540 6.109 1.00 98.81 206 ILE A O 1
ATOM 1537 N N . VAL A 1 207 ? -4.347 -5.843 6.277 1.00 98.75 207 VAL A N 1
ATOM 1538 C CA . VAL A 1 207 ? -4.565 -4.817 7.298 1.00 98.75 207 VAL A CA 1
ATOM 1539 C C . VAL A 1 207 ? -5.453 -5.384 8.391 1.00 98.75 207 VAL A C 1
ATOM 1541 O O . VAL A 1 207 ? -6.565 -5.852 8.118 1.00 98.75 207 VAL A O 1
ATOM 1544 N N . TRP A 1 208 ? -4.997 -5.287 9.634 1.00 98.75 208 TRP A N 1
ATOM 1545 C CA . TRP A 1 208 ? -5.782 -5.608 10.818 1.00 98.75 208 TRP A CA 1
ATOM 1546 C C . TRP A 1 208 ? -6.375 -4.345 11.432 1.00 98.75 208 TRP A C 1
ATOM 1548 O O . TRP A 1 208 ? -5.765 -3.273 11.461 1.00 98.75 208 TRP A O 1
ATOM 1558 N N . GLY A 1 209 ? -7.596 -4.457 11.954 1.00 98.12 209 GLY A N 1
ATOM 1559 C CA . GLY A 1 209 ? -8.229 -3.324 12.613 1.00 98.12 209 GLY A CA 1
ATOM 1560 C C . GLY A 1 209 ? -9.645 -3.556 13.111 1.00 98.12 209 GLY A C 1
ATOM 1561 O O . GLY A 1 209 ? -10.214 -4.647 13.059 1.00 98.12 209 GLY A O 1
ATOM 1562 N N . ILE A 1 210 ? -10.235 -2.468 13.592 1.00 97.94 210 ILE A N 1
ATOM 1563 C CA . ILE A 1 210 ? -11.633 -2.378 14.007 1.00 97.94 210 ILE A CA 1
ATOM 1564 C C . ILE A 1 210 ? -12.372 -1.589 12.929 1.00 97.94 210 ILE A C 1
ATOM 1566 O O . ILE A 1 210 ? -12.283 -0.363 12.865 1.00 97.94 210 ILE A O 1
ATOM 1570 N N . PHE A 1 211 ? -13.131 -2.280 12.079 1.00 96.94 211 PHE A N 1
ATOM 1571 C CA . PHE A 1 211 ? -13.764 -1.668 10.901 1.00 96.94 211 PHE A CA 1
ATOM 1572 C C . PHE A 1 211 ? -15.270 -1.404 11.067 1.00 96.94 211 PHE A C 1
ATOM 1574 O O . PHE A 1 211 ? -15.891 -0.713 10.252 1.00 96.94 211 PHE A O 1
ATOM 1581 N N . SER A 1 212 ? -15.876 -1.914 12.140 1.00 93.81 212 SER A N 1
ATOM 1582 C CA . SER A 1 212 ? -17.309 -1.807 12.423 1.00 93.81 212 SER A CA 1
ATOM 1583 C C . SER A 1 212 ? -17.604 -0.969 13.680 1.00 93.81 212 SER A C 1
ATOM 1585 O O . SER A 1 212 ? -16.711 -0.425 14.322 1.00 93.81 212 SER A O 1
ATOM 1587 N N . GLY A 1 213 ? -18.886 -0.744 13.990 1.00 94.44 213 GLY A N 1
ATOM 1588 C CA . GLY A 1 213 ? -19.292 0.114 15.114 1.00 94.44 213 GLY A CA 1
ATOM 1589 C C . GLY A 1 213 ? -19.136 1.626 14.855 1.00 94.44 213 GLY A C 1
ATOM 1590 O O . GLY A 1 213 ? -19.029 2.045 13.692 1.00 94.44 213 GLY A O 1
ATOM 1591 N N . PRO A 1 214 ? -19.195 2.469 15.911 1.00 95.81 214 PRO A N 1
ATOM 1592 C CA . PRO A 1 214 ? -19.043 3.923 15.804 1.00 95.81 214 PRO A CA 1
ATOM 1593 C C . PRO A 1 214 ? -17.692 4.313 15.197 1.00 95.81 214 PRO A C 1
ATOM 1595 O O . PRO A 1 214 ? -16.666 3.797 15.619 1.00 95.81 214 PRO A O 1
ATOM 1598 N N . THR A 1 215 ? -17.668 5.275 14.271 1.00 94.62 215 THR A N 1
ATOM 1599 C CA . THR A 1 215 ? -16.440 5.683 13.552 1.00 94.62 215 THR A CA 1
ATOM 1600 C C . THR A 1 215 ? -15.292 6.097 14.473 1.00 94.62 215 THR A C 1
ATOM 1602 O O . THR A 1 215 ? -14.144 5.805 14.175 1.00 94.62 215 THR A O 1
ATOM 1605 N N . ARG A 1 216 ? -15.590 6.716 15.621 1.00 94.00 216 ARG A N 1
ATOM 1606 C CA . ARG A 1 216 ? -14.585 7.093 16.631 1.00 94.00 216 ARG A CA 1
ATOM 1607 C C . ARG A 1 216 ? -13.869 5.901 17.289 1.00 94.00 216 ARG A C 1
ATOM 1609 O O . ARG A 1 216 ? -12.784 6.092 17.815 1.00 94.00 216 ARG A O 1
ATOM 1616 N N . ASN A 1 217 ? -14.481 4.715 17.265 1.00 94.75 217 ASN A N 1
ATOM 1617 C CA . ASN A 1 217 ? -13.924 3.482 17.829 1.00 94.75 217 ASN A CA 1
ATOM 1618 C C . ASN A 1 217 ? -13.217 2.630 16.764 1.00 94.75 217 ASN A C 1
ATOM 1620 O O . ASN A 1 217 ? -12.662 1.592 17.095 1.00 94.75 217 ASN A O 1
ATOM 1624 N N . ARG A 1 218 ? -13.287 3.021 15.486 1.00 97.44 218 ARG A N 1
ATOM 1625 C CA . ARG A 1 218 ? -12.601 2.311 14.409 1.00 97.44 218 ARG A CA 1
ATOM 1626 C C . ARG A 1 218 ? -11.137 2.708 14.381 1.00 97.44 218 ARG A C 1
ATOM 1628 O O . ARG A 1 218 ? -10.822 3.887 14.569 1.00 97.44 218 ARG A O 1
ATOM 1635 N N . ALA A 1 219 ? -10.273 1.744 14.112 1.00 97.94 219 ALA A N 1
ATOM 1636 C CA . ALA A 1 219 ? -8.830 1.922 14.116 1.00 97.94 219 ALA A CA 1
ATOM 1637 C C . ALA A 1 219 ? -8.162 0.908 13.186 1.00 97.94 219 ALA A C 1
ATOM 1639 O O . ALA A 1 219 ? -8.708 -0.174 12.972 1.00 97.94 219 ALA A O 1
ATOM 1640 N N . LEU A 1 220 ? -7.004 1.285 12.655 1.00 98.31 220 LEU A N 1
ATOM 1641 C CA . LEU A 1 220 ? -6.022 0.346 12.115 1.00 98.31 220 LEU A CA 1
ATOM 1642 C C . LEU A 1 220 ? -5.092 -0.052 13.263 1.00 98.31 220 LEU A C 1
ATOM 1644 O O . LEU A 1 220 ? -4.868 0.778 14.152 1.00 98.31 220 LEU A O 1
ATOM 1648 N N . VAL A 1 221 ? -4.632 -1.301 13.266 1.00 97.81 221 VAL A N 1
ATOM 1649 C CA . VAL A 1 221 ? -3.725 -1.817 14.305 1.00 97.81 221 VAL A CA 1
ATOM 1650 C C . VAL A 1 221 ? -2.442 -2.406 13.733 1.00 97.81 221 VAL A C 1
ATOM 1652 O O . VAL A 1 221 ? -1.416 -2.300 14.387 1.00 97.81 221 VAL A O 1
ATOM 1655 N N . GLU A 1 222 ? -2.480 -2.958 12.518 1.00 98.44 222 GLU A N 1
ATOM 1656 C CA . GLU A 1 222 ? -1.311 -3.563 11.870 1.00 98.44 222 GLU A CA 1
ATOM 1657 C C . GLU A 1 222 ? -1.491 -3.635 10.350 1.00 98.44 222 GLU A C 1
ATOM 1659 O O . GLU A 1 222 ? -2.632 -3.667 9.863 1.00 98.44 222 GLU A O 1
ATOM 1664 N N . TRP A 1 223 ? -0.383 -3.676 9.610 1.00 98.69 223 TRP A N 1
ATOM 1665 C CA . TRP A 1 223 ? -0.348 -4.008 8.193 1.00 98.69 223 TRP A CA 1
ATOM 1666 C C . TRP A 1 223 ? 0.849 -4.885 7.809 1.00 98.69 223 TRP A C 1
ATOM 1668 O O . TRP A 1 223 ? 1.963 -4.621 8.244 1.00 98.69 223 TRP A O 1
ATOM 1678 N N . ASP A 1 224 ? 0.631 -5.802 6.863 1.00 98.69 224 ASP A N 1
ATOM 1679 C CA . ASP A 1 224 ? 1.685 -6.617 6.249 1.00 98.69 224 ASP A CA 1
ATOM 1680 C C . ASP A 1 224 ? 1.622 -6.544 4.735 1.00 98.69 224 ASP A C 1
ATOM 1682 O O . ASP A 1 224 ? 0.536 -6.489 4.152 1.00 98.69 224 ASP A O 1
ATOM 1686 N N . GLN A 1 225 ? 2.773 -6.608 4.076 1.00 98.81 225 GLN A N 1
ATOM 1687 C CA . GLN A 1 225 ? 2.856 -6.538 2.625 1.00 98.81 225 GLN A CA 1
ATOM 1688 C C . GLN A 1 225 ? 3.780 -7.590 2.026 1.00 98.81 225 GLN A C 1
ATOM 1690 O O . GLN A 1 225 ? 4.909 -7.807 2.467 1.00 98.81 225 GLN A O 1
ATOM 1695 N N . ILE A 1 226 ? 3.303 -8.197 0.944 1.00 98.56 226 ILE A N 1
ATOM 1696 C CA . ILE A 1 226 ? 4.023 -9.222 0.193 1.00 98.56 226 ILE A CA 1
ATOM 1697 C C . ILE A 1 226 ? 4.109 -8.788 -1.259 1.00 98.56 226 ILE A C 1
ATOM 1699 O O . ILE A 1 226 ? 3.082 -8.570 -1.898 1.00 98.56 226 ILE A O 1
ATOM 1703 N N . TYR A 1 227 ? 5.321 -8.736 -1.799 1.00 98.56 227 TYR A N 1
ATOM 1704 C CA . TYR A 1 227 ? 5.587 -8.376 -3.191 1.00 98.56 227 TYR A CA 1
ATOM 1705 C C . TYR A 1 227 ? 6.000 -9.627 -3.965 1.00 98.56 227 TYR A C 1
ATOM 1707 O O . TYR A 1 227 ? 6.962 -10.307 -3.597 1.00 98.56 227 TYR A O 1
ATOM 1715 N N . ASN A 1 228 ? 5.251 -9.976 -5.013 1.00 97.94 228 ASN A N 1
ATOM 1716 C CA . ASN A 1 228 ? 5.364 -11.289 -5.641 1.00 97.94 228 ASN A CA 1
ATOM 1717 C C . ASN A 1 228 ? 6.689 -11.461 -6.400 1.00 97.94 228 ASN A C 1
ATOM 1719 O O . ASN A 1 228 ? 7.003 -10.716 -7.330 1.00 97.94 228 ASN A O 1
ATOM 1723 N N . THR A 1 229 ? 7.441 -12.503 -6.054 1.00 96.75 229 THR A N 1
ATOM 1724 C CA . THR A 1 229 ? 8.723 -12.846 -6.690 1.00 96.75 229 THR A CA 1
ATOM 1725 C C . THR A 1 229 ? 8.589 -13.509 -8.058 1.00 96.75 229 THR A C 1
ATOM 1727 O O . THR A 1 229 ? 9.599 -13.745 -8.716 1.00 96.75 229 THR A O 1
ATOM 1730 N N . VAL A 1 230 ? 7.366 -13.798 -8.522 1.00 95.94 230 VAL A N 1
ATOM 1731 C CA . VAL A 1 230 ? 7.136 -14.213 -9.918 1.00 95.94 230 VAL A CA 1
ATOM 1732 C C . VAL A 1 230 ? 7.453 -13.089 -10.912 1.00 95.94 230 VAL A C 1
ATOM 1734 O O . VAL A 1 230 ? 7.735 -13.359 -12.080 1.00 95.94 230 VAL A O 1
ATOM 1737 N N . TYR A 1 231 ? 7.393 -11.834 -10.457 1.00 97.06 231 TYR A N 1
ATOM 1738 C CA . TYR A 1 231 ? 7.715 -10.662 -11.255 1.00 97.06 231 TYR A CA 1
ATOM 1739 C C . TYR A 1 231 ? 9.162 -10.238 -11.057 1.00 97.06 231 TYR A C 1
ATOM 1741 O O . TYR A 1 231 ? 9.705 -10.302 -9.957 1.00 97.06 231 TYR A O 1
ATOM 1749 N N . GLU A 1 232 ? 9.747 -9.725 -12.135 1.00 97.81 232 GLU A N 1
ATOM 1750 C CA . GLU A 1 232 ? 10.955 -8.921 -12.044 1.00 97.81 232 GLU A CA 1
ATOM 1751 C C . GLU A 1 232 ? 10.600 -7.485 -11.654 1.00 97.81 232 GLU A C 1
ATOM 1753 O O . GLU A 1 232 ? 9.631 -6.918 -12.166 1.00 97.81 232 GLU A O 1
ATOM 1758 N N . TRP A 1 233 ? 11.409 -6.889 -10.783 1.00 98.25 233 TRP A N 1
ATOM 1759 C CA . TRP A 1 233 ? 11.189 -5.561 -10.216 1.00 98.25 233 TRP A CA 1
ATOM 1760 C C . TRP A 1 233 ? 12.236 -4.549 -10.690 1.00 98.25 233 TRP A C 1
ATOM 1762 O O . TRP A 1 233 ? 13.388 -4.889 -10.965 1.00 98.25 233 TRP A O 1
ATOM 1772 N N . SER A 1 234 ? 11.834 -3.284 -10.795 1.00 97.00 234 SER A N 1
ATOM 1773 C CA . SER A 1 234 ? 12.713 -2.151 -11.104 1.00 97.00 234 SER A CA 1
ATOM 1774 C C . SER A 1 234 ? 12.252 -0.899 -10.370 1.00 97.00 234 SER A C 1
ATOM 1776 O O . SER A 1 234 ? 11.072 -0.744 -10.085 1.00 97.00 234 SER A O 1
ATOM 1778 N N . SER A 1 235 ? 13.168 0.030 -10.117 1.00 93.31 235 SER A N 1
ATOM 1779 C CA . SER A 1 235 ? 12.869 1.380 -9.621 1.00 93.31 235 SER A CA 1
ATOM 1780 C C . SER A 1 235 ? 12.883 2.439 -10.735 1.00 93.31 235 SER A C 1
ATOM 1782 O O . SER A 1 235 ? 12.750 3.637 -10.477 1.00 93.31 235 SER A O 1
ATOM 1784 N N . THR A 1 236 ? 13.035 2.035 -12.001 1.00 93.12 236 THR A N 1
ATOM 1785 C CA . THR A 1 236 ? 13.286 2.961 -13.124 1.00 93.12 236 THR A CA 1
ATOM 1786 C C . THR A 1 236 ? 12.226 2.930 -14.230 1.00 93.12 236 THR A C 1
ATOM 1788 O O . THR A 1 236 ? 12.397 3.606 -15.243 1.00 93.12 236 THR A O 1
ATOM 1791 N N . GLY A 1 237 ? 11.116 2.201 -14.047 1.00 93.06 237 GLY A N 1
ATOM 1792 C CA . GLY A 1 237 ? 10.059 2.088 -15.059 1.00 93.06 237 GLY A CA 1
ATOM 1793 C C . GLY A 1 237 ? 10.455 1.235 -16.269 1.00 93.06 237 GLY A C 1
ATOM 1794 O O . GLY A 1 237 ? 10.013 1.490 -17.388 1.00 93.06 237 GLY A O 1
ATOM 1795 N N . GLU A 1 238 ? 11.332 0.248 -16.072 1.00 96.25 238 GLU A N 1
ATOM 1796 C CA . GLU A 1 238 ? 11.761 -0.666 -17.133 1.00 96.25 238 GLU A CA 1
ATOM 1797 C C . GLU A 1 238 ? 10.590 -1.467 -17.723 1.00 96.25 238 GLU A C 1
ATOM 1799 O O . GLU A 1 238 ? 9.720 -1.973 -17.014 1.00 96.25 238 GLU A O 1
ATOM 1804 N N . ALA A 1 239 ? 10.613 -1.658 -19.044 1.00 94.25 239 ALA A N 1
ATOM 1805 C CA . ALA A 1 239 ? 9.651 -2.520 -19.720 1.00 94.25 239 ALA A CA 1
ATOM 1806 C C . ALA A 1 239 ? 9.751 -3.974 -19.221 1.00 94.25 239 ALA A C 1
ATOM 1808 O O . ALA A 1 239 ? 10.844 -4.487 -18.982 1.00 94.25 239 ALA A O 1
ATOM 1809 N N . ASN A 1 240 ? 8.607 -4.660 -19.153 1.00 95.00 240 ASN A N 1
ATOM 1810 C CA . ASN A 1 240 ? 8.467 -6.044 -18.670 1.00 95.00 240 ASN A CA 1
ATOM 1811 C C . ASN A 1 240 ? 8.847 -6.271 -17.193 1.00 95.00 240 ASN A C 1
ATOM 1813 O O . ASN A 1 240 ? 8.993 -7.422 -16.786 1.00 95.00 240 ASN A O 1
ATOM 1817 N N . LYS A 1 241 ? 8.998 -5.205 -16.399 1.00 97.69 241 LYS A N 1
ATOM 1818 C CA . LYS A 1 241 ? 9.210 -5.276 -14.949 1.00 97.69 241 LYS A CA 1
ATOM 1819 C C . LYS A 1 241 ? 8.119 -4.509 -14.214 1.00 97.69 241 LYS A C 1
ATOM 1821 O O . LYS A 1 241 ? 7.573 -3.542 -14.749 1.00 97.69 241 LYS A O 1
ATOM 1826 N N . MET A 1 242 ? 7.784 -4.955 -13.010 1.00 98.44 242 MET A N 1
ATOM 1827 C CA . MET A 1 242 ? 6.931 -4.191 -12.107 1.00 98.44 242 MET A CA 1
ATOM 1828 C C . MET A 1 242 ? 7.735 -3.034 -11.529 1.00 98.44 242 MET A C 1
ATOM 1830 O O . MET A 1 242 ? 8.894 -3.195 -11.135 1.00 98.44 242 MET A O 1
ATOM 1834 N N . ASP A 1 243 ? 7.125 -1.858 -11.511 1.00 98.56 243 ASP A N 1
ATOM 1835 C CA . ASP A 1 243 ? 7.759 -0.670 -10.969 1.00 98.56 243 ASP A CA 1
ATOM 1836 C C . ASP A 1 243 ? 7.558 -0.599 -9.454 1.00 98.56 243 ASP A C 1
ATOM 1838 O O . ASP A 1 243 ? 6.436 -0.454 -8.973 1.00 98.56 243 ASP A O 1
ATOM 1842 N N . LEU A 1 244 ? 8.647 -0.715 -8.696 1.00 98.69 244 LEU A N 1
ATOM 1843 C CA . LEU A 1 244 ? 8.595 -0.833 -7.243 1.00 98.69 244 LEU A CA 1
ATOM 1844 C C . LEU A 1 244 ? 7.948 0.395 -6.596 1.00 98.69 244 LEU A C 1
ATOM 1846 O O . LEU A 1 244 ? 7.092 0.241 -5.738 1.00 98.69 244 LEU A O 1
ATOM 1850 N N . ASP A 1 245 ? 8.301 1.604 -7.035 1.00 98.69 245 ASP A N 1
ATOM 1851 C CA . ASP A 1 245 ? 7.744 2.844 -6.483 1.00 98.69 245 ASP A CA 1
ATOM 1852 C C . ASP A 1 245 ? 6.244 2.986 -6.796 1.00 98.69 245 ASP A C 1
ATOM 1854 O O . ASP A 1 245 ? 5.451 3.333 -5.921 1.00 98.69 245 ASP A O 1
ATOM 1858 N N . ASN A 1 246 ? 5.822 2.624 -8.012 1.00 98.62 246 ASN A N 1
ATOM 1859 C CA . ASN A 1 246 ? 4.410 2.603 -8.400 1.00 98.62 246 ASN A CA 1
ATOM 1860 C C . ASN A 1 246 ? 3.579 1.652 -7.522 1.00 98.62 246 ASN A C 1
ATOM 1862 O O . ASN A 1 246 ? 2.505 2.029 -7.057 1.00 98.62 246 ASN A O 1
ATOM 1866 N N . ILE A 1 247 ? 4.066 0.426 -7.301 1.00 98.88 247 ILE A N 1
ATOM 1867 C CA . ILE A 1 247 ? 3.336 -0.591 -6.533 1.00 98.88 247 ILE A CA 1
ATOM 1868 C C . ILE A 1 247 ? 3.399 -0.304 -5.032 1.00 98.88 247 ILE A C 1
ATOM 1870 O O . ILE A 1 247 ? 2.357 -0.291 -4.390 1.00 98.88 247 ILE A O 1
ATOM 1874 N N . VAL A 1 248 ? 4.571 -0.000 -4.466 1.00 98.94 248 VAL A N 1
ATOM 1875 C CA . VAL A 1 248 ? 4.700 0.297 -3.026 1.00 98.94 248 VAL A CA 1
ATOM 1876 C C . VAL A 1 248 ? 3.865 1.522 -2.649 1.00 98.94 248 VAL A C 1
ATOM 1878 O O . VAL A 1 248 ? 3.177 1.499 -1.632 1.00 98.94 248 VAL A O 1
ATOM 1881 N N . THR A 1 249 ? 3.838 2.572 -3.481 1.00 98.94 249 THR A N 1
ATOM 1882 C CA . THR A 1 249 ? 2.992 3.747 -3.204 1.00 98.94 249 THR A CA 1
ATOM 1883 C C . THR A 1 249 ? 1.504 3.368 -3.144 1.00 98.94 249 THR A C 1
ATOM 1885 O O . THR A 1 249 ? 0.779 3.898 -2.301 1.00 98.94 249 THR A O 1
ATOM 1888 N N . HIS A 1 250 ? 1.049 2.423 -3.973 1.00 98.88 250 HIS A N 1
ATOM 1889 C CA . HIS A 1 250 ? -0.310 1.879 -3.918 1.00 98.88 250 HIS A CA 1
ATOM 1890 C C . HIS A 1 250 ? -0.561 1.055 -2.649 1.00 98.88 250 HIS A C 1
ATOM 1892 O O . HIS A 1 250 ? -1.491 1.363 -1.903 1.00 98.88 250 HIS A O 1
ATOM 1898 N N . GLU A 1 251 ? 0.286 0.062 -2.365 1.00 98.94 251 GLU A N 1
ATOM 1899 C CA . GLU A 1 251 ? 0.111 -0.826 -1.208 1.00 98.94 251 GLU A CA 1
ATOM 1900 C C . GLU A 1 251 ? 0.121 -0.051 0.114 1.00 98.94 251 GLU A C 1
ATOM 1902 O O . GLU A 1 251 ? -0.713 -0.279 0.991 1.00 98.94 251 GLU A O 1
ATOM 1907 N N . ILE A 1 252 ? 1.011 0.938 0.251 1.00 98.88 252 ILE A N 1
ATOM 1908 C CA . ILE A 1 252 ? 1.043 1.806 1.434 1.00 98.88 252 ILE A CA 1
ATOM 1909 C C . ILE A 1 252 ? -0.278 2.562 1.601 1.00 98.88 252 ILE A C 1
ATOM 1911 O O . ILE A 1 252 ? -0.722 2.754 2.729 1.00 98.88 252 ILE A O 1
ATOM 1915 N N . GLY A 1 253 ? -0.984 2.916 0.525 1.00 98.81 253 GLY A N 1
ATOM 1916 C CA . GLY A 1 253 ? -2.314 3.514 0.636 1.00 98.81 253 GLY A CA 1
ATOM 1917 C C . GLY A 1 253 ? -3.301 2.634 1.412 1.00 98.81 253 GLY A C 1
ATOM 1918 O O . GLY A 1 253 ? -4.065 3.142 2.243 1.00 98.81 253 GLY A O 1
ATOM 1919 N N . HIS A 1 254 ? -3.247 1.310 1.232 1.00 98.88 254 HIS A N 1
ATOM 1920 C CA . HIS A 1 254 ? -4.031 0.373 2.043 1.00 98.88 254 HIS A CA 1
ATOM 1921 C C . HIS A 1 254 ? -3.620 0.395 3.515 1.00 98.88 254 HIS A C 1
ATOM 1923 O O . HIS A 1 254 ? -4.505 0.423 4.375 1.00 98.88 254 HIS A O 1
ATOM 1929 N N . SER A 1 255 ? -2.322 0.495 3.815 1.00 98.75 255 SER A N 1
ATOM 1930 C CA . SER A 1 255 ? -1.810 0.665 5.184 1.00 98.75 255 SER A CA 1
ATOM 1931 C C . SER A 1 255 ? -2.313 1.950 5.854 1.00 98.75 255 SER A C 1
ATOM 1933 O O . SER A 1 255 ? -2.403 2.011 7.077 1.00 98.75 255 SER A O 1
ATOM 1935 N N . PHE A 1 256 ? -2.722 2.968 5.088 1.00 98.69 256 PHE A N 1
ATOM 1936 C CA . PHE A 1 256 ? -3.397 4.166 5.607 1.00 98.69 256 PHE A CA 1
ATOM 1937 C C . PHE A 1 256 ? -4.924 4.027 5.735 1.00 98.69 256 PHE A C 1
ATOM 1939 O O . PHE A 1 256 ? -5.568 4.914 6.305 1.00 98.69 256 PHE A O 1
ATOM 1946 N N . GLY A 1 257 ? -5.513 2.928 5.252 1.00 98.38 257 GLY A N 1
ATOM 1947 C CA . GLY A 1 257 ? -6.951 2.641 5.290 1.00 98.38 257 GLY A CA 1
ATOM 1948 C C . GLY A 1 257 ? -7.701 2.946 3.988 1.00 98.38 257 GLY A C 1
ATOM 1949 O O . GLY A 1 257 ? -8.941 2.886 3.963 1.00 98.38 257 GLY A O 1
ATOM 1950 N N . MET A 1 258 ? -6.982 3.275 2.910 1.00 98.62 258 MET A N 1
ATOM 1951 C CA . MET A 1 258 ? -7.558 3.514 1.586 1.00 98.62 258 MET A CA 1
ATOM 1952 C C . MET A 1 258 ? -7.979 2.192 0.933 1.00 98.62 258 MET A C 1
ATOM 1954 O O . MET A 1 258 ? -7.379 1.146 1.163 1.00 98.62 258 MET A O 1
ATOM 1958 N N . ASN A 1 259 ? -9.041 2.222 0.131 1.00 97.94 259 ASN A N 1
ATOM 1959 C CA . ASN A 1 259 ? -9.523 1.053 -0.609 1.00 97.94 259 ASN A CA 1
ATOM 1960 C C . ASN A 1 259 ? -9.353 1.251 -2.111 1.00 97.94 259 ASN A C 1
ATOM 1962 O O . ASN A 1 259 ? -9.375 2.387 -2.593 1.00 97.94 259 ASN A O 1
ATOM 1966 N N . ASP A 1 260 ? -9.285 0.133 -2.820 1.00 97.44 260 ASP A N 1
ATOM 1967 C CA . ASP A 1 260 ? -9.144 0.099 -4.262 1.00 97.44 260 ASP A CA 1
ATOM 1968 C C . ASP A 1 260 ? -10.280 0.785 -5.016 1.00 97.44 260 ASP A C 1
ATOM 1970 O O . ASP A 1 260 ? -11.453 0.836 -4.612 1.00 97.44 260 ASP A O 1
ATOM 1974 N N . LEU A 1 261 ? -9.903 1.274 -6.193 1.00 95.19 261 LEU A N 1
ATOM 1975 C CA . LEU A 1 261 ? -10.766 1.858 -7.198 1.00 95.19 261 LEU A CA 1
ATOM 1976 C C . LEU A 1 261 ? -10.730 0.989 -8.453 1.00 95.19 261 LEU A C 1
ATOM 1978 O O . LEU A 1 261 ? -9.670 0.687 -8.983 1.00 95.19 261 LEU A O 1
ATOM 1982 N N . TYR A 1 262 ? -11.910 0.682 -8.992 1.00 92.12 262 TYR A N 1
ATOM 1983 C CA . TYR A 1 262 ? -12.049 -0.116 -10.222 1.00 92.12 262 TYR A CA 1
ATOM 1984 C C . TYR A 1 262 ? -12.854 0.602 -11.312 1.00 92.12 262 TYR A C 1
ATOM 1986 O O . TYR A 1 262 ? -13.220 0.035 -12.340 1.00 92.12 262 TYR A O 1
ATOM 1994 N N . LYS A 1 263 ? -13.184 1.883 -11.107 1.00 88.56 263 LYS A N 1
ATOM 1995 C CA . LYS A 1 263 ? -13.828 2.692 -12.148 1.00 88.56 263 LYS A CA 1
ATOM 1996 C C . LYS A 1 263 ? -12.764 3.237 -13.087 1.00 88.56 263 LYS A C 1
ATOM 1998 O O . LYS A 1 263 ? -11.865 3.931 -12.638 1.00 88.56 263 LYS A O 1
ATOM 2003 N N . SER A 1 264 ? -12.914 2.984 -14.385 1.00 87.06 264 SER A N 1
ATOM 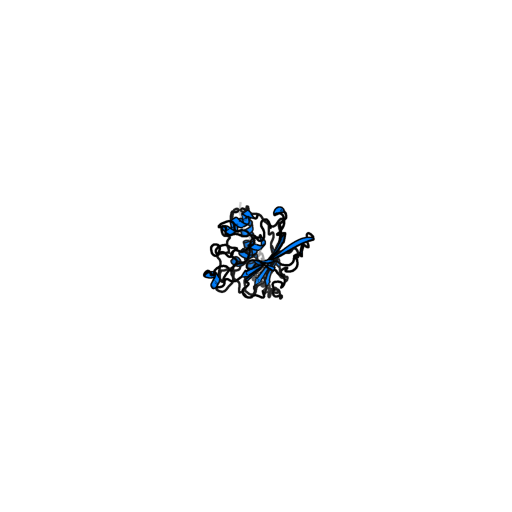2004 C CA . SER A 1 264 ? -11.937 3.386 -15.406 1.00 87.06 264 SER A CA 1
ATOM 2005 C C . SER A 1 264 ? -11.647 4.889 -15.436 1.00 87.06 264 SER A C 1
ATOM 2007 O O . SER A 1 264 ? -10.525 5.281 -15.705 1.00 87.06 264 SER A O 1
ATOM 2009 N N . PHE A 1 265 ? -12.611 5.754 -15.103 1.00 86.69 265 PHE A N 1
ATOM 2010 C CA . PHE A 1 265 ? -12.355 7.200 -15.013 1.00 86.69 265 PHE A CA 1
ATOM 2011 C C . PHE A 1 265 ? -11.473 7.602 -13.814 1.00 86.69 265 PHE A C 1
ATOM 2013 O O . PHE A 1 265 ? -11.072 8.757 -13.724 1.00 86.69 265 PHE A O 1
ATOM 2020 N N . CYS A 1 266 ? -11.191 6.672 -12.900 1.00 91.88 266 CYS A N 1
ATOM 2021 C CA . CYS A 1 266 ? -10.254 6.822 -11.791 1.00 91.88 266 CYS A CA 1
ATOM 2022 C C . CYS A 1 266 ? -8.928 6.094 -12.047 1.00 91.88 266 CYS A C 1
ATOM 2024 O O . CYS A 1 266 ? -8.143 5.962 -11.117 1.00 91.88 266 CYS A O 1
ATOM 2026 N N . SER A 1 267 ? -8.668 5.609 -13.268 1.00 91.56 267 SER A N 1
ATOM 2027 C CA . SER A 1 267 ? -7.496 4.770 -13.555 1.00 91.56 267 SER A CA 1
ATOM 2028 C C . SER A 1 267 ? -6.156 5.472 -13.364 1.00 91.56 267 SER A C 1
ATOM 2030 O O . SER A 1 267 ? -5.134 4.805 -13.295 1.00 91.56 267 SER A O 1
ATOM 2032 N N . SER A 1 268 ? -6.150 6.805 -13.300 1.00 91.62 268 SER A N 1
ATOM 2033 C CA . SER A 1 268 ? -4.939 7.566 -13.009 1.00 91.62 268 SER A CA 1
ATOM 2034 C C . SER A 1 268 ? -4.605 7.643 -11.525 1.00 91.62 268 SER A C 1
ATOM 2036 O O . SER A 1 268 ? -3.494 8.037 -11.207 1.00 91.62 268 SER A O 1
ATOM 2038 N N . GLN A 1 269 ? -5.550 7.331 -10.631 1.00 96.56 269 GLN A N 1
ATOM 2039 C CA . GLN A 1 269 ? -5.295 7.404 -9.195 1.00 96.56 269 GLN A CA 1
ATOM 2040 C C . GLN A 1 269 ? -4.289 6.347 -8.760 1.00 96.56 269 GLN A C 1
ATOM 2042 O O . GLN A 1 269 ? -4.280 5.232 -9.294 1.00 96.56 269 GLN A O 1
ATOM 2047 N N . THR A 1 270 ? -3.535 6.670 -7.714 1.00 98.38 270 THR A N 1
ATOM 2048 C CA . THR A 1 270 ? -2.666 5.719 -7.028 1.00 98.38 270 THR A CA 1
ATOM 2049 C C . THR A 1 270 ? -3.462 4.502 -6.585 1.00 98.38 270 THR A C 1
ATOM 2051 O O . THR A 1 270 ? -3.054 3.384 -6.872 1.00 98.38 270 THR A O 1
ATOM 2054 N N . MET A 1 271 ? -4.647 4.689 -5.994 1.00 98.19 271 MET A N 1
ATOM 2055 C CA . MET A 1 271 ? -5.484 3.581 -5.510 1.00 98.19 271 MET A CA 1
ATOM 2056 C C . MET A 1 271 ? -6.276 2.842 -6.604 1.00 98.19 271 MET A C 1
ATOM 2058 O O . MET A 1 271 ? -7.267 2.181 -6.305 1.00 98.19 271 MET A O 1
ATOM 2062 N N . TYR A 1 272 ? -5.925 2.962 -7.889 1.00 97.06 272 TYR A N 1
ATOM 2063 C CA . TYR A 1 272 ? -6.529 2.108 -8.917 1.00 97.06 272 TYR A CA 1
ATOM 2064 C C . TYR A 1 272 ? -5.964 0.684 -8.822 1.00 97.06 272 TYR A C 1
ATOM 2066 O O . TYR A 1 272 ? -4.760 0.500 -9.001 1.00 97.06 272 TYR A O 1
ATOM 2074 N N . GLY A 1 273 ? -6.832 -0.308 -8.590 1.00 96.25 273 GLY A N 1
ATOM 2075 C CA . GLY A 1 273 ? -6.463 -1.678 -8.179 1.00 96.25 273 GLY A CA 1
ATOM 2076 C C . GLY A 1 273 ? -5.822 -2.571 -9.250 1.00 96.25 273 GLY A C 1
ATOM 2077 O O . GLY A 1 273 ? -5.732 -3.783 -9.070 1.00 96.25 273 GLY A O 1
ATOM 2078 N N . TYR A 1 274 ? -5.413 -1.996 -10.384 1.00 95.88 274 TYR A N 1
ATOM 2079 C CA . TYR A 1 274 ? -4.729 -2.701 -11.468 1.00 95.88 274 TYR A CA 1
ATOM 2080 C C . TYR A 1 274 ? -3.489 -1.945 -11.916 1.00 95.88 274 TYR A C 1
ATOM 2082 O O . TYR A 1 274 ? -3.608 -0.764 -12.238 1.00 95.88 274 TYR A O 1
ATOM 2090 N N . ALA A 1 275 ? -2.350 -2.621 -12.047 1.00 95.94 275 ALA A N 1
ATOM 2091 C CA . ALA A 1 275 ? -1.118 -2.064 -12.616 1.00 95.94 275 ALA A CA 1
ATOM 2092 C C . ALA A 1 275 ? -0.548 -2.959 -13.728 1.00 95.94 275 ALA A C 1
ATOM 2094 O O . ALA A 1 275 ? -0.879 -4.143 -13.819 1.00 95.94 275 ALA A O 1
ATOM 2095 N N . ASP A 1 276 ? 0.314 -2.417 -14.586 1.00 95.31 276 ASP A N 1
ATOM 2096 C CA . ASP A 1 276 ? 1.021 -3.191 -15.614 1.00 95.31 276 ASP A CA 1
ATOM 2097 C C . ASP A 1 276 ? 2.529 -2.900 -15.617 1.00 95.31 276 ASP A C 1
ATOM 2099 O O . ASP A 1 276 ? 3.030 -2.007 -14.931 1.00 95.31 276 ASP A O 1
ATOM 2103 N N . PHE A 1 277 ? 3.273 -3.680 -16.396 1.00 96.50 277 PHE A N 1
ATOM 2104 C CA . PHE A 1 277 ? 4.715 -3.530 -16.529 1.00 96.50 277 PHE A CA 1
ATOM 2105 C C . PHE A 1 277 ? 5.125 -2.129 -16.991 1.00 96.50 277 PHE A C 1
ATOM 2107 O O . PHE A 1 277 ? 4.574 -1.593 -17.953 1.00 96.50 277 PHE A O 1
ATOM 2114 N N . GLY A 1 278 ? 6.156 -1.575 -16.351 1.00 94.75 278 GLY A N 1
ATOM 2115 C CA . GLY A 1 278 ? 6.694 -0.249 -16.660 1.00 94.75 278 GLY A CA 1
ATOM 2116 C C . GLY A 1 278 ? 5.748 0.917 -16.344 1.00 94.75 278 GLY A C 1
ATOM 2117 O O . GLY A 1 278 ? 6.046 2.050 -16.720 1.00 94.75 278 GLY A O 1
ATOM 2118 N N . GLU A 1 279 ? 4.613 0.675 -15.681 1.00 96.06 279 GLU A N 1
ATOM 2119 C CA . GLU A 1 279 ? 3.720 1.737 -15.219 1.00 96.06 279 GLU A CA 1
ATOM 2120 C C . GLU A 1 279 ? 4.392 2.541 -14.101 1.00 96.06 279 GLU A C 1
ATOM 2122 O O . GLU A 1 279 ? 4.826 1.981 -13.102 1.00 96.06 279 GLU A O 1
ATOM 2127 N N . THR A 1 280 ? 4.470 3.862 -14.264 1.00 96.56 280 THR A N 1
ATOM 2128 C CA . THR A 1 280 ? 5.076 4.771 -13.274 1.00 96.56 280 THR A CA 1
ATOM 2129 C C . THR A 1 280 ? 4.126 5.863 -12.795 1.00 96.56 280 THR A C 1
ATOM 2131 O O . THR A 1 280 ? 4.510 6.724 -12.004 1.00 96.56 280 THR A O 1
ATOM 2134 N N . MET A 1 281 ? 2.883 5.869 -13.280 1.00 94.00 281 MET A N 1
ATOM 2135 C CA . MET A 1 281 ? 1.954 6.970 -13.030 1.00 94.00 281 MET A CA 1
ATOM 2136 C C . MET A 1 281 ? 1.446 7.034 -11.584 1.00 94.00 281 MET A C 1
ATOM 2138 O O . MET A 1 281 ? 1.001 8.092 -11.159 1.00 94.00 281 MET A O 1
ATOM 2142 N N . LYS A 1 282 ? 1.551 5.942 -10.817 1.00 96.62 282 LYS A N 1
ATOM 2143 C CA . LYS A 1 282 ? 1.125 5.859 -9.409 1.00 96.62 282 LYS A CA 1
ATOM 2144 C C . LYS A 1 282 ? 2.264 6.058 -8.417 1.00 96.62 282 LYS A C 1
ATOM 2146 O O . LYS A 1 282 ? 2.069 5.896 -7.219 1.00 96.62 282 LYS A O 1
ATOM 2151 N N . ARG A 1 283 ? 3.448 6.461 -8.887 1.00 97.88 283 ARG A N 1
ATOM 2152 C CA . ARG A 1 283 ? 4.537 6.926 -8.012 1.00 97.88 283 ARG A CA 1
ATOM 2153 C C . ARG A 1 283 ? 4.177 8.209 -7.256 1.00 97.88 283 ARG A C 1
ATOM 2155 O O . ARG A 1 283 ? 4.854 8.569 -6.296 1.00 97.88 283 ARG A O 1
ATOM 2162 N N . THR A 1 284 ? 3.148 8.926 -7.698 1.00 96.38 284 THR A N 1
ATOM 2163 C CA . THR A 1 284 ? 2.628 10.148 -7.077 1.00 96.38 284 THR A CA 1
ATOM 2164 C C . THR A 1 284 ? 1.166 9.974 -6.701 1.00 96.38 284 THR A C 1
ATOM 2166 O O . THR A 1 284 ? 0.480 9.153 -7.302 1.00 96.38 284 THR A O 1
ATOM 2169 N N . LEU A 1 285 ? 0.700 10.776 -5.740 1.00 98.00 285 LEU A N 1
ATOM 2170 C CA . LEU A 1 285 ? -0.706 10.837 -5.348 1.00 98.00 285 LEU A CA 1
ATOM 2171 C C . LEU A 1 285 ? -1.479 11.790 -6.254 1.00 98.00 285 LEU A C 1
ATOM 2173 O O . LEU A 1 285 ? -1.059 12.929 -6.469 1.00 98.00 285 LEU A O 1
ATOM 2177 N N . GLU A 1 286 ? -2.632 11.344 -6.740 1.00 96.69 286 GLU A N 1
ATOM 2178 C CA . GLU A 1 286 ? -3.528 12.174 -7.532 1.00 96.69 286 GLU A CA 1
ATOM 2179 C C . GLU A 1 286 ? -4.594 12.854 -6.662 1.00 96.69 286 GLU A C 1
ATOM 2181 O O . GLU A 1 286 ? -4.756 12.597 -5.468 1.00 96.69 286 GLU A O 1
ATOM 2186 N N . ALA A 1 287 ? -5.362 13.764 -7.265 1.00 95.81 287 ALA A N 1
ATOM 2187 C CA . ALA A 1 287 ? -6.333 14.584 -6.537 1.00 95.81 287 ALA A CA 1
ATOM 2188 C C . ALA A 1 287 ? -7.370 13.769 -5.737 1.00 95.81 287 ALA A C 1
ATOM 2190 O O . ALA A 1 287 ? -7.836 14.222 -4.692 1.00 95.81 287 ALA A O 1
ATOM 2191 N N . GLY A 1 288 ? -7.790 12.601 -6.222 1.00 96.06 288 GLY A N 1
ATOM 2192 C CA . GLY A 1 288 ? -8.694 11.716 -5.492 1.00 96.06 288 GLY A CA 1
ATOM 2193 C C . GLY A 1 288 ? -8.020 11.103 -4.269 1.00 96.06 288 GLY A C 1
ATOM 2194 O O . GLY A 1 288 ? -8.602 11.179 -3.186 1.00 96.06 288 GLY A O 1
ATOM 2195 N N . ASP A 1 289 ? -6.790 10.609 -4.419 1.00 98.25 289 ASP A N 1
ATOM 2196 C CA . ASP A 1 289 ? -5.973 10.058 -3.332 1.00 98.25 289 ASP A CA 1
ATOM 2197 C C . ASP A 1 289 ? -5.769 11.096 -2.212 1.00 98.25 289 ASP A C 1
ATOM 2199 O O . ASP A 1 289 ? -6.126 10.836 -1.061 1.00 98.25 289 ASP A O 1
ATOM 2203 N N . ILE A 1 290 ? -5.339 12.317 -2.568 1.00 98.31 290 ILE A N 1
ATOM 2204 C CA . ILE A 1 290 ? -5.109 13.443 -1.637 1.00 98.31 290 ILE A CA 1
ATOM 2205 C C . ILE A 1 290 ? -6.402 13.846 -0.908 1.00 98.31 290 ILE A C 1
ATOM 2207 O O . ILE A 1 290 ? -6.433 14.006 0.312 1.00 98.31 290 ILE A O 1
ATOM 2211 N N . ASN A 1 291 ? -7.513 13.987 -1.638 1.00 97.38 291 ASN A N 1
ATOM 2212 C CA . ASN A 1 291 ? -8.803 14.319 -1.023 1.00 97.38 291 ASN A CA 1
ATOM 2213 C C . ASN A 1 291 ? -9.309 13.202 -0.102 1.00 97.38 291 ASN A C 1
ATOM 2215 O O . ASN A 1 291 ? -9.979 13.467 0.900 1.00 97.38 291 ASN A O 1
ATOM 2219 N N . GLY A 1 292 ? -9.037 11.953 -0.473 1.00 97.31 292 GLY A N 1
ATOM 2220 C CA . GLY A 1 292 ? -9.418 10.778 0.284 1.00 97.31 292 GLY A CA 1
ATO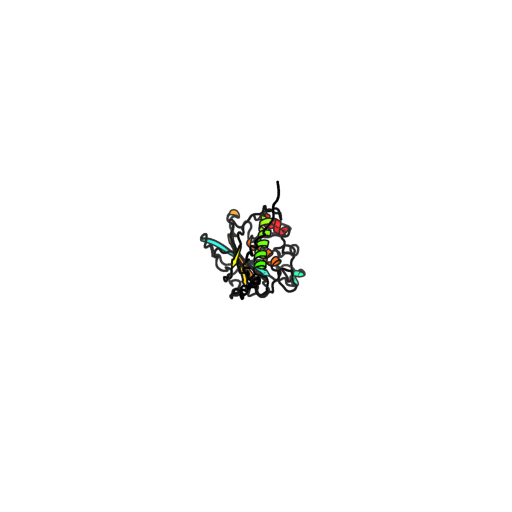M 2221 C C . GLY A 1 292 ? -8.680 10.710 1.613 1.00 97.31 292 GLY A C 1
ATOM 2222 O O . GLY A 1 292 ? -9.337 10.600 2.652 1.00 97.31 292 GLY A O 1
ATOM 2223 N N . ILE A 1 293 ? -7.353 10.833 1.588 1.00 98.12 293 ILE A N 1
ATOM 2224 C CA . ILE A 1 293 ? -6.526 10.737 2.789 1.00 98.12 293 ILE A CA 1
ATOM 2225 C C . ILE A 1 293 ? -6.756 11.912 3.746 1.00 98.12 293 ILE A C 1
ATOM 2227 O O . ILE A 1 293 ? -6.996 11.671 4.928 1.00 98.12 293 ILE A O 1
ATOM 2231 N N . ASN A 1 294 ? -6.852 13.146 3.234 1.00 97.88 294 ASN A N 1
ATOM 2232 C CA . ASN A 1 294 ? -7.204 14.338 4.019 1.00 97.88 294 ASN A CA 1
ATOM 2233 C C . ASN A 1 294 ? -8.515 14.168 4.787 1.00 97.88 294 ASN A C 1
ATOM 2235 O O . ASN A 1 294 ? -8.660 14.535 5.944 1.00 97.88 294 ASN A O 1
ATOM 2239 N N . LYS A 1 295 ? -9.514 13.570 4.141 1.00 96.88 295 LYS A N 1
ATOM 2240 C CA . LYS A 1 295 ? -10.814 13.362 4.776 1.00 96.88 295 LYS A CA 1
ATOM 2241 C C . LYS A 1 295 ? -10.811 12.220 5.798 1.00 96.88 295 LYS A C 1
ATOM 2243 O O . LYS A 1 295 ? -11.728 12.149 6.623 1.00 96.88 295 LYS A O 1
ATOM 2248 N N . LEU A 1 296 ? -9.858 11.294 5.709 1.00 97.50 296 LEU A N 1
ATOM 2249 C CA . LEU A 1 296 ? -9.737 10.192 6.655 1.00 97.50 296 LEU A CA 1
ATOM 2250 C C . LEU A 1 296 ? -9.009 10.641 7.931 1.00 97.50 296 LEU A C 1
ATOM 2252 O O . LEU A 1 296 ? -9.494 10.338 9.032 1.00 97.50 296 LEU A O 1
ATOM 2256 N N . TYR A 1 297 ? -7.892 11.360 7.784 1.00 96.44 297 TYR A N 1
ATOM 2257 C CA . TYR A 1 297 ? -7.027 11.824 8.877 1.00 96.44 297 TYR A CA 1
ATOM 2258 C C . TYR A 1 297 ? -7.493 13.131 9.527 1.00 96.44 297 TYR A C 1
ATOM 2260 O O . TYR A 1 297 ? -7.240 13.248 10.751 1.00 96.44 297 TYR A O 1
#